Protein AF-0000000067833051 (afdb_homodimer)

Organism: Methylorubrum extorquens (strain ATCC 14718 / DSM 1338 / JCM 2805 / NCIMB 9133 / AM1) (NCBI:txid272630)

Nearest PDB structures (foldseek):
  8szi-assembly1_A  TM=3.216E-01  e=4.696E+00  Homo sapiens
  2lm4-assembly1_A  TM=1.842E-01  e=6.221E+00  Saccharomyces cerevisiae S288C
  3t9o-assembly1_A  TM=3.606E-01  e=8.148E+00  Escherichia coli K-12

Structure (mmCIF, N/CA/C/O backbone):
data_AF-0000000067833051-model_v1
#
loop_
_entity.id
_entity.type
_entity.pdbx_description
1 polymer 'Exported protein'
#
loop_
_atom_site.group_PDB
_atom_site.id
_atom_site.type_symbol
_atom_site.label_atom_id
_atom_site.label_alt_id
_atom_site.label_comp_id
_atom_site.label_asym_id
_atom_site.label_entity_id
_atom_site.label_seq_id
_atom_site.pdbx_PDB_ins_code
_atom_site.Cartn_x
_atom_site.Cartn_y
_atom_site.Cartn_z
_atom_site.occupancy
_atom_site.B_iso_or_equiv
_atom_site.auth_seq_id
_atom_site.auth_comp_id
_atom_site.auth_asym_id
_atom_site.auth_atom_id
_atom_site.pdbx_PDB_model_num
ATOM 1 N N . MET A 1 1 ? 24.297 20.297 51.844 1 31.39 1 MET A N 1
ATOM 2 C CA . MET A 1 1 ? 24.234 21.078 50.625 1 31.39 1 MET A CA 1
ATOM 3 C C . MET A 1 1 ? 24.578 20.219 49.406 1 31.39 1 MET A C 1
ATOM 5 O O . MET A 1 1 ? 25.672 19.641 49.344 1 31.39 1 MET A O 1
ATOM 9 N N . THR A 1 2 ? 23.406 19.516 48.906 1 41 2 THR A N 1
ATOM 10 C CA . THR A 1 2 ? 22.969 18.547 47.906 1 41 2 THR A CA 1
ATOM 11 C C . THR A 1 2 ? 23.578 18.875 46.562 1 41 2 THR A C 1
ATOM 13 O O . THR A 1 2 ? 23.359 19.969 46.031 1 41 2 THR A O 1
ATOM 16 N N . ARG A 1 3 ? 24.703 18.312 46.375 1 34.78 3 ARG A N 1
ATOM 17 C CA . ARG A 1 3 ? 25.516 18.422 45.156 1 34.78 3 ARG A CA 1
ATOM 18 C C . ARG A 1 3 ? 24.656 18.203 43.906 1 34.78 3 ARG A C 1
ATOM 20 O O . ARG A 1 3 ? 23.828 17.297 43.875 1 34.78 3 ARG A O 1
ATOM 27 N N . ARG A 1 4 ? 24.656 19.078 42.875 1 37.44 4 ARG A N 1
ATOM 28 C CA . ARG A 1 4 ? 24.203 19.484 41.562 1 37.44 4 ARG A CA 1
ATOM 29 C C . ARG A 1 4 ? 24.469 18.391 40.531 1 37.44 4 ARG A C 1
ATOM 31 O O . ARG A 1 4 ? 25.578 18.281 40 1 37.44 4 ARG A O 1
ATOM 38 N N . ILE A 1 5 ? 24.328 17.047 40.844 1 41.31 5 ILE A N 1
ATOM 3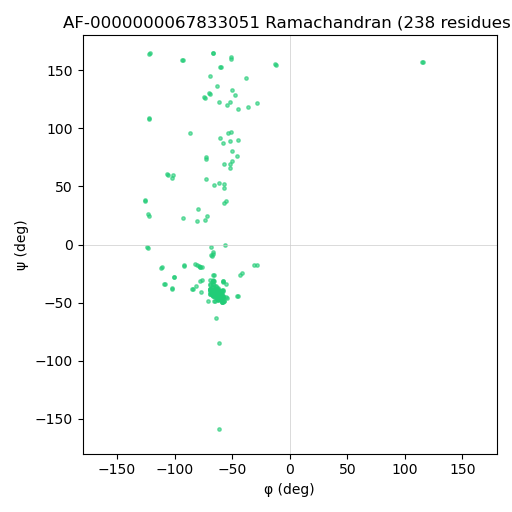9 C CA . ILE A 1 5 ? 24.781 16.25 39.719 1 41.31 5 ILE A CA 1
ATOM 40 C C . ILE A 1 5 ? 24.094 16.719 38.438 1 41.31 5 ILE A C 1
ATOM 42 O O . ILE A 1 5 ? 22.859 16.812 38.406 1 41.31 5 ILE A O 1
ATOM 46 N N . PRO A 1 6 ? 24.875 17.125 37.406 1 37.16 6 PRO A N 1
ATOM 47 C CA . PRO A 1 6 ? 24.5 17.875 36.219 1 37.16 6 PRO A CA 1
ATOM 48 C C . PRO A 1 6 ? 23.516 17.125 35.312 1 37.16 6 PRO A C 1
ATOM 50 O O . PRO A 1 6 ? 22.562 17.719 34.812 1 37.16 6 PRO A O 1
ATOM 53 N N . GLU A 1 7 ? 23.828 15.93 34.688 1 39.5 7 GLU A N 1
ATOM 54 C CA . GLU A 1 7 ? 23.953 15.711 33.25 1 39.5 7 GLU A CA 1
ATOM 55 C C . GLU A 1 7 ? 22.594 15.391 32.625 1 39.5 7 GLU A C 1
ATOM 57 O O . GLU A 1 7 ? 21.969 14.391 32.969 1 39.5 7 GLU A O 1
ATOM 62 N N . ALA A 1 8 ? 21.797 16.328 32.031 1 37.72 8 ALA A N 1
ATOM 63 C CA . ALA A 1 8 ? 20.609 16.422 31.188 1 37.72 8 ALA A CA 1
ATOM 64 C C . ALA A 1 8 ? 20.812 15.641 29.891 1 37.72 8 ALA A C 1
ATOM 66 O O . ALA A 1 8 ? 21.359 16.156 28.922 1 37.72 8 ALA A O 1
ATOM 67 N N . LEU A 1 9 ? 21.281 14.383 29.938 1 36.34 9 LEU A N 1
ATOM 68 C CA . LEU A 1 9 ? 21.438 13.75 28.625 1 36.34 9 LEU A CA 1
ATOM 69 C C . LEU A 1 9 ? 20.094 13.648 27.906 1 36.34 9 LEU A C 1
ATOM 71 O O . LEU A 1 9 ? 19.312 12.727 28.172 1 36.34 9 LEU A O 1
ATOM 75 N N . ALA A 1 10 ? 19.266 14.688 27.703 1 34.78 10 ALA A N 1
ATOM 76 C CA . ALA A 1 10 ? 18.031 14.602 26.906 1 34.78 10 ALA A CA 1
ATOM 77 C C . ALA A 1 10 ? 18.328 14.125 25.484 1 34.78 10 ALA A C 1
ATOM 79 O O . ALA A 1 10 ? 18.938 14.844 24.688 1 34.78 10 ALA A O 1
ATOM 80 N N . ALA A 1 11 ? 18.719 12.891 25.281 1 32.81 11 ALA A N 1
ATOM 81 C CA . ALA A 1 11 ? 18.984 12.359 23.953 1 32.81 11 ALA A CA 1
ATOM 82 C C . ALA A 1 11 ? 17.797 12.578 23.031 1 32.81 11 ALA A C 1
ATOM 84 O O . ALA A 1 11 ? 16.656 12.227 23.375 1 32.81 11 ALA A O 1
ATOM 85 N N . THR A 1 12 ? 17.812 13.664 22.219 1 35.78 12 THR A N 1
ATOM 86 C CA . THR A 1 12 ? 17.031 14.062 21.047 1 35.78 12 THR A CA 1
ATOM 87 C C . THR A 1 12 ? 16.984 12.938 20.016 1 35.78 12 THR A C 1
ATOM 89 O O . THR A 1 12 ? 18.016 12.539 19.469 1 35.78 12 THR A O 1
ATOM 92 N N . LEU A 1 13 ? 16.25 11.883 20.281 1 34.41 13 LEU A N 1
ATOM 93 C CA . LEU A 1 13 ? 16 10.93 19.203 1 34.41 13 LEU A CA 1
ATOM 94 C C . LEU A 1 13 ? 15.469 11.641 17.953 1 34.41 13 LEU A C 1
ATOM 96 O O . LEU A 1 13 ? 14.336 12.125 17.953 1 34.41 13 LEU A O 1
ATOM 100 N N . LEU A 1 14 ? 16.266 12.508 17.297 1 32.25 14 LEU A N 1
ATOM 101 C CA . LEU A 1 14 ? 15.93 13.078 15.992 1 32.25 14 LEU A CA 1
ATOM 102 C C . LEU A 1 14 ? 15.547 11.984 15 1 32.25 14 LEU A C 1
ATOM 104 O O . LEU A 1 14 ? 16.328 11.078 14.734 1 32.25 14 LEU A O 1
ATOM 108 N N . ALA A 1 15 ? 14.242 11.758 14.852 1 31.5 15 ALA A N 1
ATOM 109 C CA . ALA A 1 15 ? 13.547 11.008 13.812 1 31.5 15 ALA A CA 1
ATOM 110 C C . ALA A 1 15 ? 13.992 11.453 12.422 1 31.5 15 ALA A C 1
ATOM 112 O O . ALA A 1 15 ? 13.727 12.578 12.008 1 31.5 15 ALA A O 1
ATOM 113 N N . ALA A 1 16 ? 15.109 11.008 11.906 1 31.12 16 ALA A N 1
ATOM 114 C CA . ALA A 1 16 ? 15.547 11.156 10.523 1 31.12 16 ALA A CA 1
ATOM 115 C C . ALA A 1 16 ? 14.477 10.688 9.547 1 31.12 16 ALA A C 1
ATOM 117 O O . ALA A 1 16 ? 14.219 9.484 9.43 1 31.12 16 ALA A O 1
ATOM 118 N N . ALA A 1 17 ? 13.398 11.289 9.359 1 31.31 17 ALA A N 1
ATOM 119 C CA . ALA A 1 17 ? 12.477 11.031 8.25 1 31.31 17 ALA A CA 1
ATOM 120 C C . ALA A 1 17 ? 13.18 11.195 6.906 1 31.31 17 ALA A C 1
ATOM 122 O O . ALA A 1 17 ? 13.367 12.32 6.434 1 31.31 17 ALA A O 1
ATOM 123 N N . MET A 1 18 ? 14.266 10.602 6.633 1 30.72 18 MET A N 1
ATOM 124 C CA . MET A 1 18 ? 14.898 10.812 5.328 1 30.72 18 MET A CA 1
ATOM 125 C C . MET A 1 18 ? 13.922 10.5 4.199 1 30.72 18 MET A C 1
ATOM 127 O O . MET A 1 18 ? 13.141 9.555 4.289 1 30.72 18 MET A O 1
ATOM 131 N N . LEU A 1 19 ? 13.578 11.461 3.301 1 31.25 19 LEU A N 1
ATOM 132 C CA . LEU A 1 19 ? 12.812 11.75 2.092 1 31.25 19 LEU A CA 1
ATOM 133 C C . LEU A 1 19 ? 13.242 10.836 0.948 1 31.25 19 LEU A C 1
ATOM 135 O O . LEU A 1 19 ? 14.203 11.141 0.236 1 31.25 19 LEU A O 1
ATOM 139 N N . ALA A 1 20 ? 13.578 9.656 1.089 1 31.52 20 ALA A N 1
ATOM 140 C CA . ALA A 1 20 ? 14.031 9.078 -0.169 1 31.52 20 ALA A CA 1
ATOM 141 C C . ALA A 1 20 ? 12.922 9.094 -1.219 1 31.52 20 ALA A C 1
ATOM 143 O O . ALA A 1 20 ? 11.781 8.75 -0.926 1 31.52 20 ALA A O 1
ATOM 144 N N . ALA A 1 21 ? 13.156 9.75 -2.439 1 32.94 21 ALA A N 1
ATOM 145 C CA . ALA A 1 21 ? 12.469 10.18 -3.656 1 32.94 21 ALA A CA 1
ATOM 146 C C . ALA A 1 21 ? 11.992 8.977 -4.473 1 32.94 21 ALA A C 1
ATOM 148 O O . ALA A 1 21 ? 12.797 8.305 -5.117 1 32.94 21 ALA A O 1
ATOM 149 N N . PRO A 1 22 ? 11.352 7.961 -4.277 1 33.09 22 PRO A N 1
ATOM 150 C CA . PRO A 1 22 ? 11.141 7.137 -5.469 1 33.09 22 PRO A CA 1
ATOM 151 C C . PRO A 1 22 ? 10.32 7.852 -6.539 1 33.09 22 PRO A C 1
ATOM 153 O O . PRO A 1 22 ? 9.5 8.719 -6.215 1 33.09 22 PRO A O 1
ATOM 156 N N . ALA A 1 23 ? 10.609 7.867 -8.109 1 31.17 23 ALA A N 1
ATOM 157 C CA . ALA A 1 23 ? 10.18 8.516 -9.344 1 31.17 23 ALA A CA 1
ATOM 158 C C . ALA A 1 23 ? 8.703 8.242 -9.625 1 31.17 23 ALA A C 1
ATOM 160 O O . ALA A 1 23 ? 7.934 9.164 -9.891 1 31.17 23 ALA A O 1
ATOM 161 N N . ARG A 1 24 ? 8.227 7.012 -10.328 1 39.12 24 ARG A N 1
ATOM 162 C CA . ARG A 1 24 ? 7.379 7.152 -11.508 1 39.12 24 ARG A CA 1
ATOM 163 C C . ARG A 1 24 ? 6.031 7.77 -11.148 1 39.12 24 ARG A C 1
ATOM 165 O O . ARG A 1 24 ? 5.086 7.711 -11.93 1 39.12 24 ARG A O 1
ATOM 172 N N . ALA A 1 25 ? 5.379 7.621 -9.984 1 44.53 25 ALA A N 1
ATOM 173 C CA . ALA A 1 25 ? 4.016 8.109 -9.781 1 44.53 25 ALA A CA 1
ATOM 174 C C . ALA A 1 25 ? 3.889 9.57 -10.211 1 44.53 25 ALA A C 1
ATOM 176 O O . ALA A 1 25 ? 4.871 10.32 -10.195 1 44.53 25 ALA A O 1
ATOM 177 N N . ASP A 1 26 ? 2.895 9.883 -10.938 1 52.72 26 ASP A N 1
ATOM 178 C CA . ASP A 1 26 ? 2.686 11.32 -11.078 1 52.72 26 ASP A CA 1
ATOM 179 C C . ASP A 1 26 ? 3.191 12.07 -9.844 1 52.72 26 ASP A C 1
ATOM 181 O O . ASP A 1 26 ? 3.174 11.539 -8.734 1 52.72 26 ASP A O 1
ATOM 185 N N . ASP A 1 27 ? 4.098 12.969 -10.031 1 56.62 27 ASP A N 1
ATOM 186 C CA . ASP A 1 27 ? 4.883 13.734 -9.078 1 56.62 27 ASP A CA 1
ATOM 187 C C . ASP A 1 27 ? 4.094 13.984 -7.793 1 56.62 27 ASP A C 1
ATOM 189 O O . ASP A 1 27 ? 4.672 14.078 -6.707 1 56.62 27 ASP A O 1
ATOM 193 N N . ASN A 1 28 ? 2.723 13.805 -7.906 1 72.62 28 ASN A N 1
ATOM 194 C CA . ASN A 1 28 ? 1.972 14.164 -6.707 1 72.62 28 ASN A CA 1
ATOM 195 C C . ASN A 1 28 ? 1.146 12.984 -6.191 1 72.62 28 ASN A C 1
ATOM 197 O O . ASN A 1 28 ? 0.134 13.18 -5.516 1 72.62 28 ASN A O 1
ATOM 201 N N . ASP A 1 29 ? 1.675 11.82 -6.586 1 89.75 29 ASP A N 1
ATOM 202 C CA . ASP A 1 29 ? 0.985 10.633 -6.082 1 89.75 29 ASP A CA 1
ATOM 203 C C . ASP A 1 29 ? 1.614 10.141 -4.781 1 89.75 29 ASP A C 1
ATOM 205 O O . ASP A 1 29 ? 2.746 10.508 -4.457 1 89.75 29 ASP A O 1
ATOM 209 N N . TYR A 1 30 ? 0.786 9.367 -4.035 1 97.12 30 TYR A N 1
ATOM 210 C CA . TYR A 1 30 ? 1.245 8.789 -2.773 1 97.12 30 TYR A CA 1
ATOM 211 C C . TYR A 1 30 ? 2.203 7.633 -3.016 1 97.12 30 TYR A C 1
ATOM 213 O O . TYR A 1 30 ? 1.877 6.695 -3.748 1 97.12 30 TYR A O 1
ATOM 221 N N . PRO A 1 31 ? 3.395 7.68 -2.408 1 97.19 31 PRO A N 1
ATOM 222 C CA . PRO A 1 31 ? 4.32 6.555 -2.545 1 97.19 31 PRO A CA 1
ATOM 223 C C . PRO A 1 31 ? 3.807 5.281 -1.871 1 97.19 31 PRO A C 1
ATOM 225 O O . PRO A 1 31 ? 2.961 5.352 -0.977 1 97.19 31 PRO A O 1
ATOM 228 N N . THR A 1 32 ? 4.406 4.203 -2.209 1 97.88 32 THR A N 1
ATOM 229 C CA . THR A 1 32 ? 3.947 2.889 -1.776 1 97.88 32 THR A CA 1
ATOM 230 C C . THR A 1 32 ? 4.035 2.756 -0.259 1 97.88 32 THR A C 1
ATOM 232 O O . THR A 1 32 ? 3.135 2.207 0.376 1 97.88 32 THR A O 1
ATOM 235 N N . ASP A 1 33 ? 5.117 3.264 0.287 1 97.94 33 ASP A N 1
ATOM 236 C CA . ASP A 1 33 ? 5.281 3.117 1.729 1 97.94 33 ASP A CA 1
ATOM 237 C C . ASP A 1 33 ? 4.238 3.93 2.488 1 97.94 33 ASP A C 1
ATOM 239 O O . ASP A 1 33 ? 3.723 3.484 3.516 1 97.94 33 ASP A O 1
ATOM 243 N N . VAL A 1 34 ? 3.906 5.082 1.973 1 97.88 34 VAL A N 1
ATOM 244 C CA . VAL A 1 34 ? 2.893 5.922 2.6 1 97.88 34 VAL A CA 1
ATOM 245 C C . VAL A 1 34 ? 1.519 5.27 2.451 1 97.88 34 VAL A C 1
ATOM 247 O O . VAL A 1 34 ? 0.734 5.238 3.402 1 97.88 34 VAL A O 1
ATOM 250 N N . ARG A 1 35 ? 1.262 4.754 1.276 1 98.44 35 ARG A N 1
ATOM 251 C CA . ARG A 1 35 ? -0.004 4.066 1.043 1 98.44 35 ARG A CA 1
ATOM 252 C C . ARG A 1 35 ? -0.163 2.879 1.987 1 98.44 35 ARG A C 1
ATOM 254 O O . ARG A 1 35 ? -1.209 2.719 2.621 1 98.44 35 ARG A O 1
ATOM 261 N N . ALA A 1 36 ? 0.89 2.111 2.064 1 98.62 36 ALA A N 1
ATOM 262 C CA . ALA A 1 36 ? 0.837 0.927 2.918 1 98.62 36 ALA A CA 1
ATOM 263 C C . ALA A 1 36 ? 0.669 1.315 4.383 1 98.62 36 ALA A C 1
ATOM 265 O O . ALA A 1 36 ? -0.128 0.711 5.105 1 98.62 36 ALA A O 1
ATOM 266 N N . ASP A 1 37 ? 1.367 2.303 4.781 1 97.88 37 ASP A N 1
ATOM 267 C CA . ASP A 1 37 ? 1.288 2.762 6.168 1 97.88 37 ASP A CA 1
ATOM 268 C C . ASP A 1 37 ? -0.121 3.242 6.508 1 97.88 37 ASP A C 1
ATOM 270 O O . ASP A 1 37 ? -0.649 2.928 7.574 1 97.88 37 ASP A O 1
ATOM 274 N N . TYR A 1 38 ? -0.637 4.051 5.625 1 98.06 38 TYR A N 1
ATOM 275 C CA . TYR A 1 38 ? -1.991 4.547 5.848 1 98.06 38 TYR A CA 1
ATOM 276 C C . TYR A 1 38 ? -2.982 3.393 5.957 1 98.06 38 TYR A C 1
ATOM 278 O O . TYR A 1 38 ? -3.826 3.375 6.855 1 98.06 38 TYR A O 1
ATOM 286 N N . VAL A 1 39 ? -2.896 2.4 5.078 1 98.69 39 VAL A N 1
ATOM 287 C CA . VAL A 1 39 ? -3.816 1.268 5.059 1 98.69 39 VAL A CA 1
ATOM 288 C C . VAL A 1 39 ? -3.66 0.457 6.344 1 98.69 39 VAL A C 1
ATOM 290 O O . VAL A 1 39 ? -4.652 0.043 6.949 1 98.69 39 VAL A O 1
ATOM 293 N N . PHE A 1 40 ? -2.449 0.32 6.766 1 97.88 40 PHE A N 1
ATOM 294 C CA . PHE A 1 40 ? -2.186 -0.417 7.996 1 97.88 40 PHE A CA 1
ATOM 295 C C . PHE A 1 40 ? -2.82 0.283 9.195 1 97.88 40 PHE A C 1
ATOM 297 O O . PHE A 1 40 ? -3.43 -0.365 10.047 1 97.88 40 PHE A O 1
ATOM 304 N N . GLY A 1 41 ? -2.662 1.596 9.227 1 96.94 41 GLY A N 1
ATOM 305 C CA . GLY A 1 41 ? -3.291 2.354 10.297 1 96.94 41 GLY A CA 1
ATOM 306 C C . GLY A 1 41 ? -4.805 2.27 10.273 1 96.94 41 GLY A C 1
ATOM 307 O O . GLY A 1 41 ? -5.438 2.115 11.328 1 96.94 41 GLY A O 1
ATOM 308 N N . CYS A 1 42 ? -5.324 2.365 9.18 1 98.06 42 CYS A N 1
ATOM 309 C CA . CYS A 1 42 ? -6.766 2.254 9 1 98.06 42 CYS A CA 1
ATOM 310 C C . CYS A 1 42 ? -7.273 0.897 9.477 1 98.06 42 CYS A C 1
ATOM 312 O O . CYS A 1 42 ? -8.289 0.819 10.172 1 98.06 42 CYS A O 1
ATOM 314 N N . MET A 1 43 ? -6.582 -0.176 9.094 1 97.75 43 MET A N 1
ATOM 315 C CA . MET A 1 43 ? -7.004 -1.52 9.477 1 97.75 43 MET A CA 1
ATOM 316 C C . MET A 1 43 ? -6.875 -1.719 10.984 1 97.75 43 MET A C 1
ATOM 318 O O . MET A 1 43 ? -7.672 -2.441 11.594 1 97.75 43 MET A O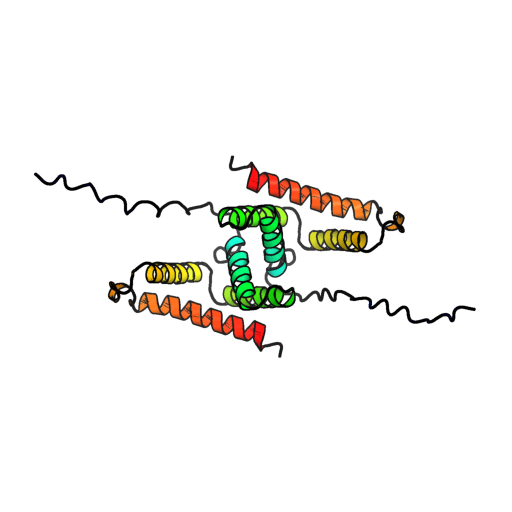 1
ATOM 322 N N . ALA A 1 44 ? -5.859 -1.087 11.531 1 97 44 ALA A N 1
ATOM 323 C CA . ALA A 1 44 ? -5.715 -1.171 12.984 1 97 44 ALA A CA 1
ATOM 324 C C . ALA A 1 44 ? -6.957 -0.642 13.688 1 97 44 ALA A C 1
ATOM 326 O O . ALA A 1 44 ? -7.332 -1.137 14.758 1 97 44 ALA A O 1
ATOM 327 N N . ALA A 1 45 ? -7.59 0.288 13.086 1 96.25 45 ALA A N 1
ATOM 328 C CA . ALA A 1 45 ? -8.766 0.917 13.688 1 96.25 45 ALA A CA 1
ATOM 329 C C . ALA A 1 45 ? -10.047 0.205 13.266 1 96.25 45 ALA A C 1
ATOM 331 O O . ALA A 1 45 ? -11.078 0.342 13.922 1 96.25 45 ALA A O 1
ATOM 332 N N . ASN A 1 46 ? -9.984 -0.562 12.219 1 96.69 46 ASN A N 1
ATOM 333 C CA . ASN A 1 46 ? -11.227 -1.058 11.641 1 96.69 46 ASN A CA 1
ATOM 334 C C . ASN A 1 46 ? -11.234 -2.582 11.555 1 96.69 46 ASN A C 1
ATOM 336 O O . ASN A 1 46 ? -12.227 -3.178 11.133 1 96.69 46 ASN A O 1
ATOM 340 N N . GLY A 1 47 ? -10.133 -3.232 11.953 1 96.31 47 GLY A N 1
ATOM 341 C CA . GLY A 1 47 ? -10.047 -4.684 11.922 1 96.31 47 GLY A CA 1
ATOM 342 C C . GLY A 1 47 ? -9 -5.203 10.953 1 96.31 47 GLY A C 1
ATOM 343 O O . GLY A 1 47 ? -8.633 -4.512 10 1 96.31 47 GLY A O 1
ATOM 344 N N . GLN A 1 48 ? -8.531 -6.406 11.18 1 96.38 48 GLN A N 1
ATOM 345 C CA . GLN A 1 48 ? -7.508 -7.047 10.359 1 96.38 48 GLN A CA 1
ATOM 346 C C . GLN A 1 48 ? -8.117 -8.141 9.484 1 96.38 48 GLN A C 1
ATOM 348 O O . GLN A 1 48 ? -7.727 -9.312 9.586 1 96.38 48 GLN A O 1
ATOM 353 N N . THR A 1 49 ? -9.031 -7.762 8.625 1 97.69 49 THR A N 1
ATOM 354 C CA . THR A 1 49 ? -9.727 -8.688 7.738 1 97.69 49 THR A CA 1
ATOM 355 C C . THR A 1 49 ? -9.539 -8.289 6.277 1 97.69 49 THR A C 1
ATOM 357 O O . THR A 1 49 ? -9.102 -7.168 5.988 1 97.69 49 THR A O 1
ATOM 360 N N . ARG A 1 50 ? -9.82 -9.164 5.363 1 97.56 50 ARG A N 1
ATOM 361 C CA . ARG A 1 50 ? -9.781 -8.852 3.936 1 97.56 50 ARG A CA 1
ATOM 362 C C . ARG A 1 50 ? -10.742 -7.719 3.594 1 97.56 50 ARG A C 1
ATOM 364 O O . ARG A 1 50 ? -10.43 -6.863 2.764 1 97.56 50 ARG A O 1
ATOM 371 N N . GLU A 1 51 ? -11.922 -7.742 4.246 1 97.06 51 GLU A N 1
ATOM 372 C CA . GLU A 1 51 ? -12.891 -6.676 4.023 1 97.06 51 GLU A CA 1
ATOM 373 C C . GLU A 1 51 ? -12.336 -5.324 4.465 1 97.06 51 GLU A C 1
ATOM 375 O O . GLU A 1 51 ? -12.477 -4.328 3.754 1 97.06 51 GLU A O 1
ATOM 380 N N . ALA A 1 52 ? -11.719 -5.316 5.637 1 98.12 52 ALA A N 1
ATOM 381 C CA . ALA A 1 52 ? -11.117 -4.082 6.117 1 98.12 52 ALA A CA 1
ATOM 382 C C . ALA A 1 52 ? -10.016 -3.605 5.176 1 98.12 52 ALA A C 1
ATOM 384 O O . ALA A 1 52 ? -9.883 -2.406 4.918 1 98.12 52 ALA A O 1
ATOM 385 N N . LEU A 1 53 ? -9.188 -4.531 4.691 1 98.44 53 LEU A N 1
ATOM 386 C CA . LEU A 1 53 ? -8.141 -4.195 3.732 1 98.44 53 LEU A CA 1
ATOM 387 C C . LEU A 1 53 ? -8.727 -3.494 2.512 1 98.44 53 LEU A C 1
ATOM 389 O O . LEU A 1 53 ? -8.195 -2.473 2.064 1 98.44 53 LEU A 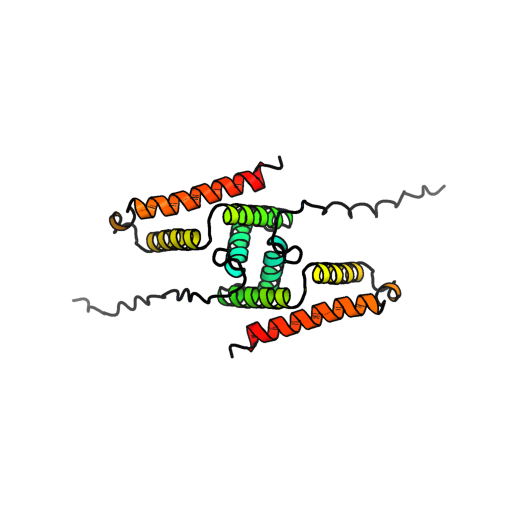O 1
ATOM 393 N N . GLU A 1 54 ? -9.789 -3.984 1.979 1 98 54 GLU A N 1
ATOM 394 C CA . GLU A 1 54 ? -10.438 -3.426 0.795 1 98 54 GLU A CA 1
ATOM 395 C C . GLU A 1 54 ? -11.023 -2.049 1.088 1 98 54 GLU A C 1
ATOM 397 O O . GLU A 1 54 ? -10.867 -1.118 0.295 1 98 54 GLU A O 1
ATOM 402 N N . LYS A 1 55 ? -11.688 -1.939 2.232 1 98.38 55 LYS A N 1
ATOM 403 C CA . LYS A 1 55 ? -12.305 -0.665 2.59 1 98.38 55 LYS A CA 1
ATOM 404 C C . LYS A 1 55 ? -11.242 0.391 2.898 1 98.38 55 LYS A C 1
ATOM 406 O O . LYS A 1 55 ? -11.398 1.555 2.521 1 98.38 55 LYS A O 1
ATOM 411 N N . CYS A 1 56 ? -10.227 -0.08 3.59 1 98.69 56 CYS A N 1
ATOM 412 C CA . CYS A 1 56 ? -9.141 0.844 3.902 1 98.69 56 CYS A CA 1
ATOM 413 C C . CYS A 1 56 ? -8.406 1.269 2.637 1 98.69 56 CYS A C 1
ATOM 415 O O . CYS A 1 56 ? -7.969 2.416 2.521 1 98.69 56 CYS A O 1
ATOM 417 N N . SER A 1 57 ? -8.156 0.409 1.681 1 98.5 57 SER A N 1
ATOM 418 C CA . SER A 1 57 ? -7.543 0.745 0.4 1 98.5 57 SER A CA 1
ATOM 419 C C . SER A 1 57 ? -8.422 1.708 -0.396 1 98.5 57 SER A C 1
ATOM 421 O O . SER A 1 57 ? -7.914 2.664 -0.99 1 98.5 57 SER A O 1
ATOM 423 N N . CYS A 1 58 ? -9.688 1.456 -0.386 1 98.19 58 CYS A N 1
ATOM 424 C CA . CYS A 1 58 ? -10.648 2.371 -0.999 1 98.19 58 CYS A CA 1
ATOM 425 C C . CYS A 1 58 ? -10.531 3.766 -0.393 1 98.19 58 CYS A C 1
ATOM 427 O O . CYS A 1 58 ? -10.531 4.762 -1.117 1 98.19 58 CYS A O 1
ATOM 429 N N . SER A 1 59 ? -10.516 3.836 0.931 1 98.31 59 SER A N 1
ATOM 430 C CA . SER A 1 59 ? -10.43 5.113 1.629 1 98.31 59 SER A CA 1
ATOM 431 C C . SER A 1 59 ? -9.156 5.867 1.244 1 98.31 59 SER A C 1
ATOM 433 O O . SER A 1 59 ? -9.188 7.078 1.027 1 98.31 59 SER A O 1
ATOM 435 N N . LEU A 1 60 ? -8.039 5.168 1.142 1 98.25 60 LEU A N 1
ATOM 436 C CA . LEU A 1 60 ? -6.781 5.812 0.775 1 98.25 60 LEU A CA 1
ATOM 437 C C . LEU A 1 60 ? -6.836 6.324 -0.66 1 98.25 60 LEU A C 1
ATOM 439 O O . LEU A 1 60 ? -6.348 7.418 -0.951 1 98.25 60 LEU A O 1
ATOM 443 N N . ASP A 1 61 ? -7.363 5.531 -1.54 1 97.31 61 ASP A N 1
ATOM 444 C CA . ASP A 1 61 ? -7.473 5.957 -2.932 1 97.31 61 ASP A CA 1
ATOM 445 C C . ASP A 1 61 ? -8.359 7.191 -3.059 1 97.31 61 ASP A C 1
ATOM 447 O O . ASP A 1 61 ? -8.055 8.109 -3.828 1 97.31 61 ASP A O 1
ATOM 451 N N . ALA A 1 62 ? -9.461 7.215 -2.322 1 97.81 62 ALA A N 1
ATOM 452 C CA . ALA A 1 62 ? -10.328 8.391 -2.307 1 97.81 62 ALA A CA 1
ATOM 453 C C . ALA A 1 62 ? -9.594 9.602 -1.746 1 97.81 62 ALA A C 1
ATOM 455 O O . ALA A 1 62 ? -9.672 10.703 -2.309 1 97.81 62 ALA A O 1
ATOM 456 N N . LEU A 1 63 ? -8.883 9.391 -0.676 1 98.12 63 LEU A N 1
ATOM 457 C CA . LEU A 1 63 ? -8.102 10.477 -0.09 1 98.12 63 LEU A CA 1
ATOM 458 C C . LEU A 1 63 ? -7.117 11.047 -1.102 1 98.12 63 LEU A C 1
ATOM 460 O O . LEU A 1 63 ? -7.012 12.266 -1.256 1 98.12 63 LEU A O 1
ATOM 464 N N . ALA A 1 64 ? -6.434 10.133 -1.792 1 97.5 64 ALA A N 1
ATOM 465 C CA . ALA A 1 64 ? -5.398 10.516 -2.746 1 97.5 64 ALA A CA 1
ATOM 466 C C . ALA A 1 64 ? -6 11.258 -3.936 1 97.5 64 ALA A C 1
ATOM 468 O O . ALA A 1 64 ? -5.32 12.062 -4.582 1 97.5 64 ALA A O 1
ATOM 469 N N . SER A 1 65 ? -7.191 10.984 -4.172 1 96.44 65 SER A N 1
ATOM 470 C CA . SER A 1 65 ? -7.844 11.656 -5.289 1 96.44 65 SER A CA 1
ATOM 471 C C . SER A 1 65 ? -8.258 13.07 -4.91 1 96.44 65 SER A C 1
ATOM 473 O O . SER A 1 65 ? -8.516 13.906 -5.785 1 96.44 65 SER A O 1
ATOM 475 N N . ILE A 1 66 ? -8.344 13.367 -3.645 1 96.69 66 ILE A N 1
ATOM 476 C CA . ILE A 1 66 ? -8.828 14.648 -3.148 1 96.69 66 ILE A CA 1
ATOM 477 C C . ILE A 1 66 ? -7.645 15.508 -2.713 1 96.69 66 ILE A C 1
ATOM 479 O O . ILE A 1 66 ? -7.652 16.734 -2.91 1 96.69 66 ILE A O 1
ATOM 483 N N . LEU A 1 67 ? -6.688 14.875 -2.137 1 98 67 LEU A N 1
ATOM 484 C CA . LEU A 1 67 ? -5.566 15.562 -1.514 1 98 67 LEU A CA 1
ATOM 485 C C . LEU A 1 67 ? -4.242 15.109 -2.119 1 98 67 LEU A C 1
ATOM 487 O O . LEU A 1 67 ? -3.773 14 -1.835 1 98 67 LEU A O 1
ATOM 491 N N . PRO A 1 68 ? -3.625 16.062 -2.934 1 97.19 68 PRO A N 1
ATOM 492 C CA . PRO A 1 68 ? -2.324 15.672 -3.48 1 97.19 68 PRO A CA 1
ATOM 493 C C . PRO A 1 68 ? -1.29 15.375 -2.396 1 97.19 68 PRO A C 1
ATOM 495 O O . PRO A 1 68 ? -1.362 15.938 -1.301 1 97.19 68 PRO A O 1
ATOM 498 N N . TYR A 1 69 ? -0.339 14.562 -2.656 1 97 69 TYR A N 1
ATOM 499 C CA . TYR A 1 69 ? 0.627 14.047 -1.692 1 97 69 TYR A CA 1
ATOM 500 C C . TYR A 1 69 ? 1.384 15.18 -1.018 1 97 69 TYR A C 1
ATOM 502 O O . TYR A 1 69 ? 1.664 15.125 0.182 1 97 69 TYR A O 1
ATOM 510 N N . ASP A 1 70 ? 1.754 16.266 -1.82 1 96.81 70 ASP A N 1
ATOM 511 C CA . ASP A 1 70 ? 2.498 17.375 -1.239 1 96.81 70 ASP A CA 1
ATOM 512 C C . ASP A 1 70 ? 1.709 18.047 -0.111 1 96.81 70 ASP A C 1
ATOM 514 O O . ASP A 1 70 ? 2.275 18.406 0.923 1 96.81 70 ASP A O 1
ATOM 518 N N . ARG A 1 71 ? 0.45 18.219 -0.33 1 96.62 71 ARG A N 1
ATOM 519 C CA . ARG A 1 71 ? -0.4 18.812 0.694 1 96.62 71 ARG A CA 1
ATOM 520 C C . ARG A 1 71 ? -0.581 17.875 1.877 1 96.62 71 ARG A C 1
ATOM 522 O O . ARG A 1 71 ? -0.671 18.312 3.023 1 96.62 71 ARG A O 1
ATOM 529 N N . TYR A 1 72 ? -0.627 16.609 1.654 1 97.75 72 TYR A N 1
ATOM 530 C CA . TYR A 1 72 ? -0.654 15.617 2.715 1 97.75 72 TYR A CA 1
ATOM 531 C C . TYR A 1 72 ? 0.577 15.727 3.605 1 97.75 72 TYR A C 1
ATOM 533 O O . TYR A 1 72 ? 0.466 15.711 4.836 1 97.75 72 TYR A O 1
ATOM 541 N N . VAL A 1 73 ? 1.698 15.773 2.932 1 97.44 73 VAL A N 1
ATOM 542 C CA . VAL A 1 73 ? 2.959 15.867 3.66 1 97.44 73 VAL A CA 1
ATOM 543 C C . VAL A 1 73 ? 2.98 17.156 4.492 1 97.44 73 VAL A C 1
ATOM 545 O O . VAL A 1 73 ? 3.395 17.141 5.656 1 97.44 73 VAL A O 1
ATOM 548 N N . GLN A 1 74 ? 2.551 18.281 3.936 1 96.12 74 GLN A N 1
ATOM 549 C CA . GLN A 1 74 ? 2.523 19.547 4.652 1 96.12 74 GLN A CA 1
ATOM 550 C C . GLN A 1 74 ? 1.646 19.453 5.898 1 96.12 74 GLN A C 1
ATOM 552 O O . GLN A 1 74 ? 2.07 19.844 6.992 1 96.12 74 GLN A O 1
ATOM 557 N N . ALA A 1 75 ? 0.452 18.938 5.719 1 96.56 75 ALA A N 1
ATOM 558 C CA . ALA A 1 75 ? -0.468 18.812 6.848 1 96.56 75 ALA A CA 1
ATOM 559 C C . ALA A 1 75 ? 0.087 17.859 7.902 1 96.56 75 ALA A C 1
ATOM 561 O O . ALA A 1 75 ? -0 18.141 9.102 1 96.56 75 ALA A O 1
ATOM 562 N N . SER A 1 76 ? 0.668 16.766 7.488 1 95.12 76 SER A N 1
ATOM 563 C CA . SER A 1 76 ? 1.237 15.781 8.406 1 95.12 76 SER A CA 1
ATOM 564 C C . SER A 1 76 ? 2.408 16.359 9.188 1 95.12 76 SER A C 1
ATOM 566 O O . SER A 1 76 ? 2.586 16.062 10.367 1 95.12 76 SER A O 1
ATOM 568 N N . THR A 1 77 ? 3.205 17.172 8.531 1 93.62 77 THR A N 1
ATOM 569 C CA . THR A 1 77 ? 4.324 17.844 9.195 1 93.62 77 THR A CA 1
ATOM 570 C C . THR A 1 77 ? 3.826 18.781 10.289 1 93.62 77 THR A C 1
ATOM 572 O O . THR A 1 77 ? 4.332 18.75 11.414 1 93.62 77 THR A O 1
ATOM 575 N N . ILE A 1 78 ? 2.822 19.562 9.992 1 92.56 78 ILE A N 1
ATOM 576 C CA . ILE A 1 78 ? 2.229 20.469 10.969 1 92.56 78 ILE A CA 1
ATOM 577 C C . ILE A 1 78 ? 1.702 19.672 12.164 1 92.56 78 ILE A C 1
ATOM 579 O O . ILE A 1 78 ? 1.939 20.047 13.312 1 92.56 78 ILE A O 1
ATOM 583 N N . LEU A 1 79 ? 1.037 18.562 11.93 1 92.38 79 LEU A N 1
ATOM 584 C CA . LEU A 1 79 ? 0.492 17.734 13 1 92.38 79 LEU A CA 1
ATOM 585 C C . LEU A 1 79 ? 1.609 17.156 13.867 1 92.38 79 LEU A C 1
ATOM 587 O O . LEU A 1 79 ? 1.482 17.078 15.086 1 92.38 79 LEU A O 1
ATOM 591 N N . SER A 1 80 ? 2.682 16.703 13.234 1 90.62 80 SER A N 1
ATOM 592 C CA . SER A 1 80 ? 3.818 16.156 13.969 1 90.62 80 SER A CA 1
ATOM 593 C C . SER A 1 80 ? 4.473 17.219 14.852 1 90.62 80 SER A C 1
ATOM 595 O O . SER A 1 80 ? 4.879 16.922 15.977 1 90.62 80 SER A O 1
ATOM 597 N N . MET A 1 81 ? 4.613 18.438 14.32 1 86.88 81 MET A N 1
ATOM 598 C CA . MET A 1 81 ? 5.176 19.547 15.086 1 86.88 81 MET A CA 1
ATOM 599 C C . MET A 1 81 ? 4.309 19.875 16.297 1 86.88 81 MET A C 1
ATOM 601 O O . MET A 1 81 ? 4.824 20.109 17.391 1 86.88 81 MET A O 1
ATOM 605 N N . ARG A 1 82 ? 3.059 19.766 16.062 1 85 82 ARG A N 1
ATOM 606 C CA . ARG A 1 82 ? 2.121 20.062 17.141 1 85 82 ARG A CA 1
ATOM 607 C C . ARG A 1 82 ? 2.186 19 18.234 1 85 82 ARG A C 1
ATOM 609 O O . ARG A 1 82 ? 1.991 19.312 19.422 1 85 82 ARG A O 1
ATOM 616 N N . GLN A 1 83 ? 2.346 17.797 17.891 1 83.81 83 GLN A N 1
ATOM 617 C CA . GLN A 1 83 ? 2.459 16.719 18.875 1 83.81 83 GLN A CA 1
ATOM 618 C C . GLN A 1 83 ? 3.744 16.844 19.688 1 83.81 83 GLN A C 1
ATOM 620 O O . GLN A 1 83 ? 3.801 16.422 20.844 1 83.81 83 GLN A O 1
ATOM 625 N N . GLY A 1 84 ? 4.754 17.391 19.078 1 77 84 GLY A N 1
ATOM 626 C CA . GLY A 1 84 ? 6.027 17.547 19.766 1 77 84 GLY A CA 1
ATOM 627 C C . GLY A 1 84 ? 6.094 18.812 20.609 1 77 84 GLY A C 1
ATOM 628 O O . GLY A 1 84 ? 6.863 18.875 21.562 1 77 84 GLY A O 1
ATOM 629 N N . ILE A 1 85 ? 5.477 19.906 20.031 1 71.69 85 ILE A N 1
ATOM 630 C CA . ILE A 1 85 ? 5.531 21.172 20.75 1 71.69 85 ILE A CA 1
ATOM 631 C C . ILE A 1 85 ? 4.605 21.125 21.969 1 71.69 85 ILE A C 1
ATOM 633 O O . ILE A 1 85 ? 3.443 20.734 21.844 1 71.69 85 ILE A O 1
ATOM 637 N N . GLY A 1 86 ? 4.98 20.375 23.062 1 58.88 86 GLY A N 1
ATOM 638 C CA . GLY A 1 86 ? 4.266 20.391 24.328 1 58.88 86 GLY A CA 1
ATOM 639 C C . GLY A 1 86 ? 3.244 21.516 24.422 1 58.88 86 GLY A C 1
ATOM 640 O O . GLY A 1 86 ? 3.154 22.344 23.531 1 58.88 86 GLY A O 1
ATOM 641 N N . GLN A 1 87 ? 2.176 21.375 25.25 1 57.41 87 GLN A N 1
ATOM 642 C CA . GLN A 1 87 ? 1.068 22.281 25.547 1 57.41 87 GLN A CA 1
ATOM 643 C C . GLN A 1 87 ? 1.556 23.719 25.688 1 57.41 87 GLN A C 1
ATOM 645 O O . GLN A 1 87 ? 0.789 24.672 25.484 1 57.41 87 GLN A O 1
ATOM 650 N N . ARG A 1 88 ? 2.764 23.969 26.016 1 56.34 88 ARG A N 1
ATOM 651 C CA . ARG A 1 88 ? 3.111 25.312 26.5 1 56.34 88 ARG A CA 1
ATOM 652 C C . ARG A 1 88 ? 3.232 26.297 25.344 1 56.34 88 ARG A C 1
ATOM 654 O O . ARG A 1 88 ? 3.203 27.516 25.547 1 56.34 88 ARG A O 1
ATOM 661 N N . THR A 1 89 ? 3.652 25.906 24.141 1 58.25 89 THR A N 1
ATOM 662 C CA . THR A 1 89 ? 3.896 26.938 23.125 1 58.25 89 THR A CA 1
ATOM 663 C C . THR A 1 89 ? 2.738 27 22.141 1 58.25 89 THR A C 1
ATOM 665 O O . THR A 1 89 ? 2.824 26.453 21.031 1 58.25 89 THR A O 1
ATOM 668 N N . ALA A 1 90 ? 1.62 27.266 22.609 1 55.78 90 ALA A N 1
ATOM 669 C CA . ALA A 1 90 ? 0.291 27.266 22 1 55.78 90 ALA A CA 1
ATOM 670 C C . ALA A 1 90 ? 0.245 28.203 20.797 1 55.78 90 ALA A C 1
ATOM 672 O O . ALA A 1 90 ? -0.503 27.953 19.844 1 55.78 90 ALA A O 1
ATOM 673 N N . ALA A 1 91 ? 1.02 29.25 20.906 1 55.09 91 ALA A N 1
ATOM 674 C CA . ALA A 1 91 ? 0.864 30.297 19.891 1 55.09 91 ALA A CA 1
ATOM 675 C C . ALA A 1 91 ? 1.275 29.797 18.516 1 55.09 91 ALA A C 1
ATOM 677 O O . ALA A 1 91 ? 0.653 30.156 17.5 1 55.09 91 ALA A O 1
ATOM 678 N N . PHE A 1 92 ? 2.443 29.156 18.406 1 55.41 92 PHE A N 1
ATOM 679 C CA . PHE A 1 92 ? 2.92 28.75 17.094 1 55.41 92 PHE A CA 1
ATOM 680 C C . PHE A 1 92 ? 2.027 27.656 16.516 1 55.41 92 PHE A C 1
ATOM 682 O O . PHE A 1 92 ? 2.033 27.422 15.297 1 55.41 92 PHE A O 1
ATOM 689 N N . LYS A 1 93 ? 1.146 27.125 17.281 1 57.66 93 LYS A N 1
ATOM 690 C CA . LYS A 1 93 ? 0.31 25.969 16.953 1 57.66 93 LYS A CA 1
ATOM 691 C C . LYS A 1 93 ? -0.893 26.375 16.125 1 57.66 93 LYS A C 1
ATOM 693 O O . LYS A 1 93 ? -1.432 25.578 15.359 1 57.66 93 LYS A O 1
ATOM 698 N N . SER A 1 94 ? -1.065 27.828 16.234 1 61.88 94 SER A N 1
ATOM 699 C CA . SER A 1 94 ? -2.377 28.172 15.695 1 61.88 94 SER A CA 1
ATOM 700 C C . SER A 1 94 ? -2.266 29.234 14.602 1 61.88 94 SER A C 1
ATOM 702 O O . SER A 1 94 ? -3.062 30.172 14.555 1 61.88 94 SER A O 1
ATOM 704 N N . THR A 1 95 ? -1.186 29.094 13.812 1 77 95 THR A N 1
ATOM 705 C CA . THR A 1 95 ? -1.305 29.969 12.664 1 77 95 THR A CA 1
ATOM 706 C C . THR A 1 95 ? -2.402 29.5 11.719 1 77 95 THR A C 1
ATOM 708 O O . THR A 1 95 ? -2.535 28.297 11.469 1 77 95 THR A O 1
ATOM 711 N N . LYS A 1 96 ? -3.281 30.469 11.375 1 82.5 96 LYS A N 1
ATOM 712 C CA . LYS A 1 96 ? -4.445 30.188 10.531 1 82.5 96 LYS A CA 1
ATOM 713 C C . LYS A 1 96 ? -4.062 29.328 9.328 1 82.5 96 LYS A C 1
ATOM 715 O O . LYS A 1 96 ? -4.777 28.391 8.977 1 82.5 96 LYS A O 1
ATOM 720 N N . MET A 1 97 ? -2.916 29.734 8.711 1 84.31 97 MET A N 1
ATOM 721 C CA . MET A 1 97 ? -2.479 28.984 7.531 1 84.31 97 MET A CA 1
ATOM 722 C C . MET A 1 97 ? -2.238 27.516 7.871 1 84.31 97 MET A C 1
ATOM 724 O O . MET A 1 97 ? -2.607 26.625 7.102 1 84.31 97 MET A O 1
ATOM 728 N N . PHE A 1 98 ? -1.667 27.266 9 1 88.06 98 PHE A N 1
ATOM 729 C CA . PHE A 1 98 ? -1.406 25.891 9.422 1 88.06 98 PHE A CA 1
ATOM 730 C C . PHE A 1 98 ? -2.707 25.172 9.742 1 88.06 98 PHE A C 1
ATOM 732 O O . PHE A 1 98 ? -2.885 24 9.375 1 88.06 98 PHE A O 1
ATOM 739 N N . ASP A 1 99 ? -3.582 25.906 10.344 1 92.06 99 ASP A N 1
ATOM 740 C CA . ASP A 1 99 ? -4.875 25.312 10.695 1 92.06 99 ASP A CA 1
ATOM 741 C C . ASP A 1 99 ? -5.652 24.906 9.445 1 92.06 99 ASP A C 1
ATOM 743 O O . ASP A 1 99 ? -6.328 23.891 9.438 1 92.06 99 ASP A O 1
ATOM 747 N N . ASP A 1 100 ? -5.523 25.688 8.43 1 94.88 100 ASP A N 1
ATOM 748 C CA . ASP A 1 100 ? -6.25 25.422 7.195 1 94.88 100 ASP A CA 1
ATOM 749 C C . ASP A 1 100 ? -5.742 24.141 6.527 1 94.88 100 ASP A C 1
ATOM 751 O O . ASP A 1 100 ? -6.527 23.375 5.984 1 94.88 100 ASP A O 1
ATOM 755 N N . LYS A 1 101 ? -4.445 24.016 6.531 1 95.62 101 LYS A N 1
ATOM 756 C CA . LYS A 1 101 ? -3.861 22.828 5.914 1 95.62 101 LYS A CA 1
ATOM 757 C C . LYS A 1 101 ? -4.297 21.562 6.641 1 95.62 101 LYS A C 1
ATOM 759 O O . LYS A 1 101 ? -4.625 20.562 6.004 1 95.62 101 LYS A O 1
ATOM 764 N N . VAL A 1 102 ? -4.309 21.641 7.969 1 96.31 102 VAL A N 1
ATOM 765 C CA . VAL A 1 102 ? -4.734 20.484 8.758 1 96.31 102 VAL A CA 1
ATOM 766 C C . VAL A 1 102 ? -6.23 20.25 8.562 1 96.31 102 VAL A C 1
ATOM 768 O O . VAL A 1 102 ? -6.676 19.109 8.461 1 96.31 102 VAL A O 1
ATOM 771 N N . ALA A 1 103 ? -6.98 21.344 8.492 1 97.06 103 ALA A N 1
ATOM 772 C CA . ALA A 1 103 ? -8.414 21.219 8.258 1 97.06 103 ALA A CA 1
ATOM 773 C C . ALA A 1 103 ? -8.703 20.578 6.91 1 97.06 103 ALA A C 1
ATOM 775 O O . ALA A 1 103 ? -9.633 19.781 6.777 1 97.06 103 ALA A O 1
ATOM 776 N N . GLU A 1 104 ? -7.945 20.906 5.891 1 97.38 104 GLU A N 1
ATOM 777 C CA . GLU A 1 104 ? -8.094 20.297 4.57 1 97.38 104 GLU A CA 1
ATOM 778 C C . GLU A 1 104 ? -7.855 18.797 4.621 1 97.38 104 GLU A C 1
ATOM 780 O O . GLU A 1 104 ? -8.609 18.016 4.023 1 97.38 104 GLU A O 1
ATOM 785 N N . LEU A 1 105 ? -6.828 18.359 5.32 1 98 105 LEU A N 1
ATOM 786 C CA . LEU A 1 105 ? -6.539 16.938 5.492 1 98 105 LEU A CA 1
ATOM 787 C C . LEU A 1 105 ? -7.699 16.234 6.188 1 98 105 LEU A C 1
ATOM 789 O O . LEU A 1 105 ? -8.148 15.172 5.738 1 98 105 LEU A O 1
ATOM 793 N N . ARG A 1 106 ? -8.211 16.812 7.266 1 98.19 106 ARG A N 1
ATOM 794 C CA . ARG A 1 106 ? -9.289 16.203 8.039 1 98.19 106 ARG A CA 1
ATOM 795 C C . ARG A 1 106 ? -10.562 16.094 7.207 1 98.19 106 ARG A C 1
ATOM 797 O O . ARG A 1 106 ? -11.273 15.094 7.277 1 98.19 106 ARG A O 1
ATOM 804 N N . ARG A 1 107 ? -10.828 17.141 6.43 1 98.31 107 ARG A N 1
ATOM 805 C CA . ARG A 1 107 ? -12 17.109 5.559 1 98.31 107 ARG A CA 1
ATOM 806 C C . ARG A 1 107 ? -11.859 16.047 4.488 1 98.31 107 ARG A C 1
ATOM 808 O O . ARG A 1 107 ? -12.805 15.289 4.23 1 98.31 107 ARG A O 1
ATOM 815 N N . ALA A 1 108 ? -10.672 15.984 3.869 1 98.5 108 ALA A N 1
ATOM 816 C CA . ALA A 1 108 ? -10.414 14.969 2.854 1 98.5 108 ALA A CA 1
ATOM 817 C C . ALA A 1 108 ? -10.555 13.562 3.436 1 98.5 108 ALA A C 1
ATOM 819 O O . ALA A 1 108 ? -11.109 12.672 2.795 1 98.5 108 ALA A O 1
ATOM 820 N N . GLN A 1 109 ? -10.039 13.32 4.664 1 97.81 109 GLN A N 1
ATOM 821 C CA . GLN A 1 109 ? -10.133 12.031 5.332 1 97.81 109 GLN A CA 1
ATOM 822 C C . GLN A 1 109 ? -11.578 11.664 5.637 1 97.81 109 GLN A C 1
ATOM 824 O O . GLN A 1 109 ? -11.992 10.523 5.441 1 97.81 109 GLN A O 1
ATOM 829 N N . ALA A 1 110 ? -12.344 12.609 6.098 1 97.19 110 ALA A N 1
ATOM 830 C CA . ALA A 1 110 ? -13.758 12.383 6.387 1 97.19 110 ALA A CA 1
ATOM 831 C C . ALA A 1 110 ? -14.523 12.016 5.121 1 97.19 110 ALA A C 1
ATOM 833 O O . ALA A 1 110 ? -15.328 11.078 5.129 1 97.19 110 ALA A O 1
ATOM 834 N N . GLU A 1 111 ? -14.305 12.75 4.094 1 97.69 111 GLU A N 1
ATOM 835 C CA . GLU A 1 111 ? -14.961 12.469 2.822 1 97.69 111 GLU A CA 1
ATOM 836 C C . GLU A 1 111 ? -14.609 11.078 2.311 1 97.69 111 GLU A C 1
ATOM 838 O O . GLU A 1 111 ? -15.477 10.336 1.85 1 97.69 111 GLU A O 1
ATOM 843 N N . ALA A 1 112 ? -13.32 10.734 2.352 1 97.94 112 ALA A N 1
ATOM 844 C CA . ALA A 1 112 ? -12.867 9.422 1.911 1 97.94 112 ALA A CA 1
ATOM 845 C C . ALA A 1 112 ? -13.555 8.312 2.703 1 97.94 112 ALA A C 1
ATOM 847 O O . ALA A 1 112 ? -13.984 7.305 2.131 1 97.94 112 ALA A O 1
ATOM 848 N N . GLU A 1 113 ? -13.648 8.469 3.99 1 95.38 113 GLU A N 1
ATOM 849 C CA . GLU A 1 113 ? -14.305 7.48 4.844 1 95.38 113 GLU A CA 1
ATOM 850 C C . GLU A 1 113 ? -15.781 7.328 4.469 1 95.38 113 GLU A C 1
ATOM 852 O O . GLU A 1 113 ? -16.297 6.211 4.422 1 95.38 113 GLU A O 1
ATOM 857 N N . ILE A 1 114 ? -16.422 8.391 4.242 1 95.81 114 ILE A N 1
ATOM 858 C CA . ILE A 1 114 ? -17.828 8.367 3.885 1 95.81 114 ILE A CA 1
ATOM 859 C C . ILE A 1 114 ? -18.016 7.613 2.57 1 95.81 114 ILE A C 1
ATOM 861 O O . ILE A 1 114 ? -18.922 6.777 2.449 1 95.81 114 ILE A O 1
ATOM 865 N N . ARG A 1 115 ? -17.203 7.777 1.616 1 96.5 115 ARG A N 1
ATOM 866 C CA . ARG A 1 115 ? -17.297 7.172 0.291 1 96.5 115 ARG A CA 1
ATOM 867 C C . ARG A 1 115 ? -17.094 5.664 0.357 1 96.5 115 ARG A C 1
ATOM 869 O O . ARG A 1 115 ? -17.703 4.91 -0.398 1 96.5 115 ARG A O 1
ATOM 876 N N . CYS A 1 116 ? -16.266 5.23 1.297 1 97.19 116 CYS A N 1
ATOM 877 C CA . CYS A 1 116 ? -15.797 3.854 1.202 1 97.19 116 CYS A CA 1
ATOM 878 C C . CYS A 1 116 ? -16.391 2.996 2.316 1 97.19 116 CYS A C 1
ATOM 880 O O . CYS A 1 116 ? -16.391 1.767 2.227 1 97.19 116 CYS A O 1
ATOM 882 N N . TYR A 1 117 ? -16.859 3.484 3.34 1 93.12 117 TYR A N 1
ATOM 883 C CA . TYR A 1 117 ? -17.422 2.705 4.441 1 93.12 117 TYR A CA 1
ATOM 884 C C . TYR A 1 117 ? -18.938 2.869 4.512 1 93.12 117 TYR A C 1
ATOM 886 O O . TYR A 1 117 ? -19.625 2.021 5.074 1 93.12 117 TYR A O 1
ATOM 894 N N . ARG A 1 118 ? -19.312 3.896 4.215 1 77.12 118 ARG A N 1
ATOM 895 C CA . ARG A 1 118 ? -20.75 4.152 4.328 1 77.12 118 ARG A CA 1
ATOM 896 C C . ARG A 1 118 ? -21.438 4.047 2.973 1 77.12 118 ARG A C 1
ATOM 898 O O . ARG A 1 118 ? -22.656 3.928 2.898 1 77.12 118 ARG A O 1
ATOM 905 N N . GLY A 1 119 ? -20.781 4.297 1.902 1 56.22 119 GLY A N 1
ATOM 906 C CA . GLY A 1 119 ? -21.469 4.332 0.615 1 56.22 119 GLY A CA 1
ATOM 907 C C . GLY A 1 119 ? -22.031 2.984 0.202 1 56.22 119 GLY A C 1
ATOM 908 O O . GLY A 1 119 ? -22.875 2.908 -0.697 1 56.22 119 GLY A O 1
ATOM 909 N N . ALA A 1 120 ? -21.359 1.832 0.354 1 46.34 120 ALA A N 1
ATOM 910 C CA . ALA A 1 120 ? -21.984 0.596 -0.125 1 46.34 120 ALA A CA 1
ATOM 911 C C . ALA A 1 120 ? -23.219 0.25 0.688 1 46.34 120 ALA A C 1
ATOM 913 O O . ALA A 1 120 ? -23.828 -0.801 0.481 1 46.34 120 ALA A O 1
ATOM 914 N N . SER A 1 121 ? -23.484 0.934 1.693 1 34.94 121 SER A N 1
ATOM 915 C CA . SER A 1 121 ? -24.797 0.54 2.164 1 34.94 121 SER A CA 1
ATOM 916 C C . SER A 1 121 ? -25.891 1.038 1.225 1 34.94 121 SER A C 1
ATOM 918 O O . SER A 1 121 ? -25.781 2.121 0.648 1 34.94 121 SER A O 1
ATOM 920 N N . MET B 1 1 ? -32.469 -51.531 6.094 1 30.72 1 MET B N 1
ATOM 921 C CA . MET B 1 1 ? -32.812 -50.562 5.066 1 30.72 1 MET B CA 1
ATOM 922 C C . MET B 1 1 ? -32.219 -49.188 5.395 1 30.72 1 MET B C 1
ATOM 924 O O . MET B 1 1 ? -32.656 -48.5 6.316 1 30.72 1 MET B O 1
ATOM 928 N N . THR B 1 2 ? -30.797 -49.125 5.496 1 40.25 2 THR B N 1
ATOM 929 C CA . THR B 1 2 ? -29.719 -48.281 5.965 1 40.25 2 THR B CA 1
ATOM 930 C C . THR B 1 2 ? -29.766 -46.906 5.285 1 40.25 2 THR B C 1
ATOM 932 O O . THR B 1 2 ? -29.719 -46.812 4.059 1 40.25 2 THR B O 1
ATOM 935 N N . ARG B 1 3 ? -30.547 -46 5.902 1 37.44 3 ARG B N 1
ATOM 936 C CA . ARG B 1 3 ? -30.812 -44.625 5.484 1 37.44 3 ARG B CA 1
ATOM 937 C C . ARG B 1 3 ? -29.516 -43.875 5.223 1 37.44 3 ARG B C 1
ATOM 939 O O . ARG B 1 3 ? -28.688 -43.719 6.125 1 37.44 3 ARG B O 1
ATOM 946 N N . ARG B 1 4 ? -28.922 -43.906 3.945 1 39.28 4 ARG B N 1
ATOM 947 C CA . ARG B 1 4 ? -27.828 -43.219 3.287 1 39.28 4 ARG B CA 1
ATOM 948 C C . ARG B 1 4 ? -27.906 -41.719 3.551 1 39.28 4 ARG B C 1
ATOM 950 O O . ARG B 1 4 ? -28.906 -41.062 3.213 1 39.28 4 ARG B O 1
ATOM 957 N N . ILE B 1 5 ? -27.5 -41.25 4.82 1 43.88 5 ILE B N 1
ATOM 958 C CA . ILE B 1 5 ? -27.375 -39.875 5.242 1 43.88 5 ILE B CA 1
ATOM 959 C C . ILE B 1 5 ? -26.672 -39.062 4.16 1 43.88 5 ILE B C 1
ATOM 961 O O . ILE B 1 5 ? -25.609 -39.469 3.652 1 43.88 5 ILE B O 1
ATOM 965 N N . PRO B 1 6 ? -27.375 -37.969 3.494 1 42.66 6 PRO B N 1
ATOM 966 C CA . PRO B 1 6 ? -26.938 -37.156 2.359 1 42.66 6 PRO B CA 1
ATOM 967 C C . PRO B 1 6 ? -25.641 -36.375 2.652 1 42.66 6 PRO B C 1
ATOM 969 O O . PRO B 1 6 ? -25.531 -35.719 3.697 1 42.66 6 PRO B O 1
ATOM 972 N N . GLU B 1 7 ? -24.375 -36.875 2.371 1 41.44 7 GLU B N 1
ATOM 973 C CA . GLU B 1 7 ? -23.031 -36.312 2.535 1 41.44 7 GLU B CA 1
ATOM 974 C C . GLU B 1 7 ? -22.891 -35 1.817 1 41.44 7 GLU B C 1
ATOM 976 O O . GLU B 1 7 ? -21.781 -34.469 1.675 1 41.44 7 GLU B O 1
ATOM 981 N N . ALA B 1 8 ? -23.953 -34.375 1.045 1 38 8 ALA B N 1
ATOM 982 C CA . ALA B 1 8 ? -23.531 -33.5 -0.036 1 38 8 ALA B CA 1
ATOM 983 C C . ALA B 1 8 ? -22.984 -32.188 0.514 1 38 8 ALA B C 1
ATOM 985 O O . ALA B 1 8 ? -23.641 -31.141 0.403 1 38 8 ALA B O 1
ATOM 986 N N . LEU B 1 9 ? -22.547 -32.094 1.788 1 36.34 9 LEU B N 1
ATOM 987 C CA . LEU B 1 9 ? -22.406 -30.719 2.291 1 36.34 9 LEU B CA 1
ATOM 988 C C . LEU B 1 9 ? -21.266 -30 1.581 1 36.34 9 LEU B C 1
ATOM 990 O O . LEU B 1 9 ? -20.719 -29.031 2.105 1 36.34 9 LEU B O 1
ATOM 994 N N . ALA B 1 10 ? -20.438 -30.578 0.609 1 35.16 10 ALA B N 1
ATOM 995 C CA . ALA B 1 10 ? -19.094 -30.016 0.529 1 35.16 10 ALA B CA 1
ATOM 996 C C . ALA B 1 10 ? -19.125 -28.609 -0.068 1 35.16 10 ALA B C 1
ATOM 998 O O . ALA B 1 10 ? -18.281 -27.781 0.243 1 35.16 10 ALA B O 1
ATOM 999 N N . ALA B 1 11 ? -19.812 -28.25 -1.247 1 33.41 11 ALA B N 1
ATOM 1000 C CA . ALA B 1 11 ? -19.141 -27.562 -2.354 1 33.41 11 ALA B CA 1
ATOM 1001 C C . ALA B 1 11 ? -19.047 -26.062 -2.094 1 33.41 11 ALA B C 1
ATOM 1003 O O . ALA B 1 11 ? -18.25 -25.375 -2.723 1 33.41 11 ALA B O 1
ATOM 1004 N N . THR B 1 12 ? -20.031 -25.281 -1.439 1 35.38 12 THR B N 1
ATOM 1005 C CA . THR B 1 12 ? -20.453 -24.062 -2.121 1 35.38 12 THR B CA 1
ATOM 1006 C C . THR B 1 12 ? -19.422 -22.953 -1.95 1 35.38 12 THR B C 1
ATOM 1008 O O . THR B 1 12 ? -19.531 -21.891 -2.551 1 35.38 12 THR B O 1
ATOM 1011 N N . LEU B 1 13 ? -18.438 -22.875 -1.001 1 33.38 13 LEU B N 1
ATOM 1012 C CA . LEU B 1 13 ? -18.25 -21.484 -0.588 1 33.38 13 LEU B CA 1
ATOM 1013 C C . LEU B 1 13 ? -17.391 -20.734 -1.59 1 33.38 13 LEU B C 1
ATOM 1015 O O . LEU B 1 13 ? -16.641 -19.828 -1.212 1 33.38 13 LEU B O 1
ATOM 1019 N N . LEU B 1 14 ? -17.188 -21.125 -2.896 1 32.16 14 LEU B N 1
ATOM 1020 C CA . LEU B 1 14 ? -16.141 -20.469 -3.676 1 32.16 14 LEU B CA 1
ATOM 1021 C C . LEU B 1 14 ? -16.469 -19 -3.926 1 32.16 14 LEU B C 1
ATOM 1023 O O . LEU B 1 14 ? -15.617 -18.234 -4.371 1 32.16 14 LEU B O 1
ATOM 1027 N N . ALA B 1 15 ? -17.719 -18.469 -4.066 1 29.81 15 ALA B N 1
ATOM 1028 C CA . ALA B 1 15 ? -17.969 -17.547 -5.18 1 29.81 15 ALA B CA 1
ATOM 1029 C C . ALA B 1 15 ? -17.391 -16.172 -4.891 1 29.81 15 ALA B C 1
ATOM 1031 O O . ALA B 1 15 ? -17.234 -15.352 -5.797 1 29.81 15 ALA B O 1
ATOM 1032 N N . ALA B 1 16 ? -17.422 -15.484 -3.705 1 31.5 16 ALA B N 1
ATOM 1033 C CA . ALA B 1 16 ? -17.922 -14.109 -3.721 1 31.5 16 ALA B CA 1
ATOM 1034 C C . ALA B 1 16 ? -16.891 -13.156 -4.297 1 31.5 16 ALA B C 1
ATOM 1036 O O . ALA B 1 16 ? -17.109 -11.945 -4.352 1 31.5 16 ALA B O 1
ATOM 1037 N N . ALA B 1 17 ? -15.586 -13.305 -4.445 1 29.42 17 ALA B N 1
ATOM 1038 C CA . ALA B 1 17 ? -14.781 -12.102 -4.258 1 29.42 17 ALA B CA 1
ATOM 1039 C C . ALA B 1 17 ? -14.812 -11.227 -5.508 1 29.42 17 ALA B C 1
ATOM 1041 O O . ALA B 1 17 ? -13.82 -11.133 -6.234 1 29.42 17 ALA B O 1
ATOM 1042 N N . MET B 1 18 ? -15.812 -11.164 -6.328 1 30.8 18 MET B N 1
ATOM 1043 C CA . MET B 1 18 ? -15.602 -10.352 -7.52 1 30.8 18 MET B CA 1
ATOM 1044 C C . MET B 1 18 ? -15.578 -8.867 -7.172 1 30.8 18 MET B C 1
ATOM 1046 O O . MET B 1 18 ? -16.609 -8.188 -7.238 1 30.8 18 MET B O 1
ATOM 1050 N N . LEU B 1 19 ? -15.258 -8.422 -5.984 1 31.27 19 LEU B N 1
ATOM 1051 C CA . LEU B 1 19 ? -15.508 -7.004 -5.773 1 31.27 19 LEU B CA 1
ATOM 1052 C C . LEU B 1 19 ? -14.898 -6.172 -6.898 1 31.27 19 LEU B C 1
ATOM 1054 O O . LEU B 1 19 ? -13.969 -6.621 -7.578 1 31.27 19 LEU B O 1
ATOM 1058 N N . ALA B 1 20 ? -15.438 -4.805 -7.094 1 31.44 20 ALA B N 1
ATOM 1059 C CA . ALA B 1 20 ? -15.555 -3.703 -8.047 1 31.44 20 ALA B CA 1
ATOM 1060 C C . ALA B 1 20 ? -14.203 -3.04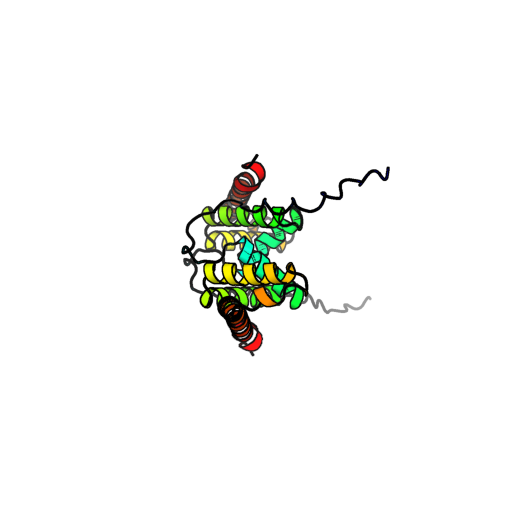1 -8.289 1 31.44 20 ALA B C 1
ATOM 1062 O O . ALA B 1 20 ? -13.352 -3.016 -7.395 1 31.44 20 ALA B O 1
ATOM 1063 N N . ALA B 1 21 ? -13.875 -2.539 -9.57 1 33.38 21 ALA B N 1
ATOM 1064 C CA . ALA B 1 21 ? -12.812 -2.029 -10.438 1 33.38 21 ALA B CA 1
ATOM 1065 C C . ALA B 1 21 ? -12.391 -0.624 -10.023 1 33.38 21 ALA B C 1
ATOM 1067 O O . ALA B 1 21 ? -13.141 0.339 -10.211 1 33.38 21 ALA B O 1
ATOM 1068 N N . PRO B 1 22 ? -11.945 -0.165 -8.844 1 32.28 22 PRO B N 1
ATOM 1069 C CA . PRO B 1 22 ? -11.656 1.271 -8.914 1 32.28 22 PRO B CA 1
ATOM 1070 C C . PRO B 1 22 ? -10.766 1.642 -10.102 1 32.28 22 PRO B C 1
ATOM 1072 O O . PRO B 1 22 ? -10.031 0.793 -10.609 1 32.28 22 PRO B O 1
ATOM 1075 N N . ALA B 1 23 ? -10.641 3.148 -10.672 1 31.23 23 ALA B N 1
ATOM 1076 C CA . ALA B 1 23 ? -10.102 3.857 -11.828 1 31.23 23 ALA B CA 1
ATOM 1077 C C . ALA B 1 23 ? -8.586 3.668 -11.922 1 31.23 23 ALA B C 1
ATOM 1079 O O . ALA B 1 23 ? -7.941 3.268 -10.953 1 31.23 23 ALA B O 1
ATOM 1080 N N . ARG B 1 24 ? -7.684 4.824 -12.844 1 38.78 24 ARG B N 1
ATOM 1081 C CA . ARG B 1 24 ? -6.875 4.703 -14.055 1 38.78 24 ARG B CA 1
ATOM 1082 C C . ARG B 1 24 ? -5.41 4.457 -13.711 1 38.78 24 ARG B C 1
ATOM 1084 O O . ARG B 1 24 ? -4.637 5.402 -13.562 1 38.78 24 ARG B O 1
ATOM 1091 N N . ALA B 1 25 ? -4.93 3.967 -12.609 1 43.59 25 ALA B N 1
ATOM 1092 C CA . ALA B 1 25 ? -3.535 3.578 -12.797 1 43.59 25 ALA B CA 1
ATOM 1093 C C . ALA B 1 25 ? -3.322 2.961 -14.18 1 43.59 25 ALA B C 1
ATOM 1095 O O . ALA B 1 25 ? -4.258 2.424 -14.773 1 43.59 25 ALA B O 1
ATOM 1096 N N . ASP B 1 26 ? -2.262 3.213 -14.734 1 52.72 26 ASP B N 1
ATOM 1097 C CA . ASP B 1 26 ? -2.02 2.441 -15.953 1 52.72 26 ASP B CA 1
ATOM 1098 C C . ASP B 1 26 ? -2.561 1.02 -15.812 1 52.72 26 ASP B C 1
ATOM 1100 O O . ASP B 1 26 ? -2.578 0.459 -14.719 1 52.72 26 ASP B O 1
ATOM 1104 N N . ASP B 1 27 ? -3.502 0.628 -16.625 1 56.47 27 ASP B N 1
ATOM 1105 C 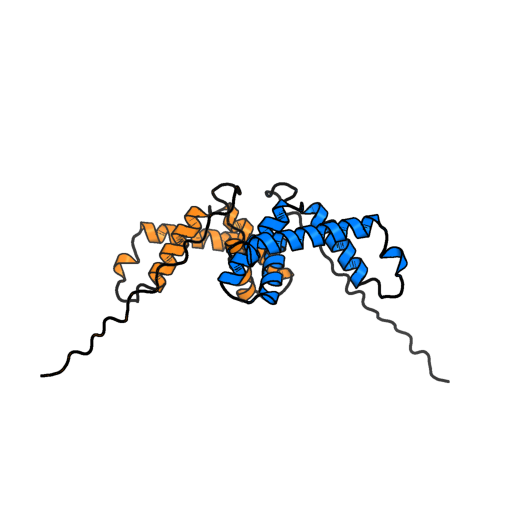CA . ASP B 1 27 ? -4.309 -0.585 -16.703 1 56.47 27 ASP B CA 1
ATOM 1106 C C . ASP B 1 27 ? -3.559 -1.783 -16.125 1 56.47 27 ASP B C 1
ATOM 1108 O O . ASP B 1 27 ? -4.172 -2.701 -15.57 1 56.47 27 ASP B O 1
ATOM 1112 N N . ASN B 1 28 ? -2.197 -1.626 -16 1 72.25 28 ASN B N 1
ATOM 1113 C CA . ASN B 1 28 ? -1.482 -2.824 -15.57 1 72.25 28 ASN B CA 1
ATOM 1114 C C . ASN B 1 28 ? -0.676 -2.574 -14.297 1 72.25 28 ASN B C 1
ATOM 1116 O O . ASN B 1 28 ? 0.33 -3.242 -14.055 1 72.25 28 ASN B O 1
ATOM 1120 N N . ASP B 1 29 ? -1.226 -1.566 -13.562 1 89.62 29 ASP B N 1
ATOM 1121 C CA . ASP B 1 29 ? -0.556 -1.304 -12.297 1 89.62 29 ASP B CA 1
ATOM 1122 C C . ASP B 1 29 ? -1.214 -2.08 -11.156 1 89.62 29 ASP B C 1
ATOM 1124 O O . ASP B 1 29 ? -2.344 -2.553 -11.289 1 89.62 29 ASP B O 1
ATOM 1128 N N . TYR B 1 30 ? -0.408 -2.25 -10.078 1 97.12 30 TYR B N 1
ATOM 1129 C CA . TYR B 1 30 ? -0.889 -2.955 -8.898 1 97.12 30 TYR B CA 1
ATOM 1130 C C . TYR B 1 30 ? -1.853 -2.084 -8.094 1 97.12 30 TYR B C 1
ATOM 1132 O O . TYR B 1 30 ? -1.524 -0.952 -7.738 1 97.12 30 TYR B O 1
ATOM 1140 N N . PRO B 1 31 ? -3.053 -2.604 -7.801 1 97.19 31 PRO B N 1
ATOM 1141 C CA . PRO B 1 31 ? -3.984 -1.839 -6.969 1 97.19 31 PRO B CA 1
ATOM 1142 C C . PRO B 1 31 ? -3.49 -1.664 -5.535 1 97.19 31 PRO B C 1
ATOM 1144 O O . PRO B 1 31 ? -2.656 -2.443 -5.066 1 97.19 31 PRO B O 1
ATOM 1147 N N . THR B 1 32 ? -4.094 -0.757 -4.855 1 97.88 32 THR B N 1
ATOM 1148 C CA . THR B 1 32 ? -3.643 -0.359 -3.525 1 97.88 32 THR B CA 1
ATOM 1149 C C . THR B 1 32 ? -3.758 -1.522 -2.545 1 97.88 32 THR B C 1
ATOM 1151 O O . THR B 1 32 ? -2.867 -1.735 -1.719 1 97.88 32 THR B O 1
ATOM 1154 N N . ASP B 1 33 ? -4.844 -2.244 -2.658 1 97.94 33 ASP B N 1
ATOM 1155 C CA . ASP B 1 33 ? -5.031 -3.34 -1.711 1 97.94 33 ASP B CA 1
ATOM 1156 C C . ASP B 1 33 ? -3.992 -4.438 -1.926 1 97.94 33 ASP B C 1
ATOM 1158 O O . ASP B 1 33 ? -3.494 -5.023 -0.963 1 97.94 33 ASP B O 1
ATOM 1162 N N . VAL B 1 34 ? -3.645 -4.68 -3.16 1 97.94 34 VAL B N 1
ATOM 1163 C CA . VAL B 1 34 ? -2.635 -5.688 -3.475 1 97.94 34 VAL B CA 1
ATOM 1164 C C . VAL B 1 34 ? -1.264 -5.203 -3.01 1 97.94 34 VAL B C 1
ATOM 1166 O O . VAL B 1 34 ? -0.492 -5.969 -2.43 1 97.94 34 VAL B O 1
ATOM 1169 N N . ARG B 1 35 ? -0.985 -3.945 -3.256 1 98.44 35 ARG B N 1
ATOM 1170 C CA . ARG B 1 35 ? 0.28 -3.371 -2.811 1 98.44 35 ARG B CA 1
ATOM 1171 C C . ARG B 1 35 ? 0.417 -3.461 -1.294 1 98.44 35 ARG B C 1
ATOM 1173 O O . ARG B 1 35 ? 1.452 -3.896 -0.784 1 98.44 35 ARG B O 1
ATOM 1180 N N . ALA B 1 36 ? -0.639 -3.066 -0.634 1 98.62 36 ALA B N 1
ATOM 1181 C CA . ALA B 1 36 ? -0.605 -3.084 0.826 1 98.62 36 ALA B CA 1
ATOM 1182 C C . ALA B 1 36 ? -0.454 -4.508 1.354 1 98.62 36 ALA B C 1
ATOM 1184 O O . ALA B 1 36 ? 0.331 -4.758 2.271 1 98.62 36 ALA B O 1
ATOM 1185 N N . ASP B 1 37 ? -1.15 -5.395 0.757 1 97.88 37 ASP B N 1
ATOM 1186 C CA . ASP B 1 37 ? -1.087 -6.793 1.18 1 97.88 37 ASP B CA 1
ATOM 1187 C C . ASP B 1 37 ? 0.321 -7.355 1.001 1 97.88 37 ASP B C 1
ATOM 1189 O O . ASP B 1 37 ? 0.833 -8.047 1.882 1 97.88 37 ASP B O 1
ATOM 1193 N N . TYR B 1 38 ? 0.857 -7.109 -0.155 1 98.06 38 TYR B N 1
ATOM 1194 C CA . TYR B 1 38 ? 2.213 -7.582 -0.412 1 98.06 38 TYR B CA 1
ATOM 1195 C C . TYR B 1 38 ? 3.191 -7.016 0.609 1 98.06 38 TYR B C 1
ATOM 1197 O O . TYR B 1 38 ? 4.023 -7.746 1.154 1 98.06 38 TYR B O 1
ATOM 1205 N N . VAL B 1 39 ? 3.1 -5.727 0.92 1 98.69 39 VAL B N 1
ATOM 1206 C CA . VAL B 1 39 ? 4.012 -5.07 1.851 1 98.69 39 VAL B CA 1
ATOM 1207 C C . VAL B 1 39 ? 3.832 -5.652 3.25 1 98.69 39 VAL B C 1
ATOM 1209 O O . VAL B 1 39 ? 4.812 -5.918 3.947 1 98.69 39 VAL B O 1
ATOM 1212 N N . PHE B 1 40 ? 2.617 -5.926 3.586 1 97.94 40 PHE B N 1
ATOM 1213 C CA . PHE B 1 40 ? 2.332 -6.508 4.895 1 97.94 40 PHE B CA 1
ATOM 1214 C C . PHE B 1 40 ? 2.953 -7.891 5.016 1 97.94 40 PHE B C 1
ATOM 1216 O O . PHE B 1 40 ? 3.543 -8.227 6.047 1 97.94 40 PHE B O 1
ATOM 1223 N N . GLY B 1 41 ? 2.803 -8.656 3.963 1 96.94 41 GLY B N 1
ATOM 1224 C CA . GLY B 1 41 ? 3.42 -9.977 3.967 1 96.94 41 GLY B CA 1
ATOM 1225 C C . GLY B 1 41 ? 4.934 -9.93 4.047 1 96.94 41 GLY B C 1
ATOM 1226 O O . GLY B 1 41 ? 5.547 -10.695 4.785 1 96.94 41 GLY B O 1
ATOM 1227 N N . CYS B 1 42 ? 5.477 -9.094 3.344 1 98.06 42 CYS B N 1
ATOM 1228 C CA . CYS B 1 42 ? 6.918 -8.891 3.348 1 98.06 42 CYS B CA 1
ATOM 1229 C C . CYS B 1 42 ? 7.41 -8.5 4.738 1 98.06 42 CYS B C 1
ATOM 1231 O O . CYS B 1 42 ? 8.414 -9.031 5.219 1 98.06 42 CYS B O 1
ATOM 1233 N N . MET B 1 43 ? 6.719 -7.551 5.387 1 97.69 43 MET B N 1
ATOM 1234 C CA . MET B 1 43 ? 7.125 -7.094 6.711 1 97.69 43 MET B CA 1
ATOM 1235 C C . MET B 1 43 ? 6.977 -8.211 7.742 1 97.69 43 MET B C 1
ATOM 1237 O O . MET B 1 43 ? 7.762 -8.289 8.688 1 97.69 43 MET B O 1
ATOM 1241 N N . ALA B 1 44 ? 5.961 -9.016 7.531 1 97 44 ALA B N 1
ATOM 1242 C CA . ALA B 1 44 ? 5.793 -10.156 8.438 1 97 44 ALA B CA 1
ATOM 1243 C C . ALA B 1 44 ? 7.031 -11.047 8.43 1 97 44 ALA B C 1
ATOM 1245 O O . ALA B 1 44 ? 7.387 -11.633 9.453 1 97 44 ALA B O 1
ATOM 1246 N N . ALA B 1 45 ? 7.68 -11.094 7.336 1 96.19 45 ALA B N 1
ATOM 1247 C CA . ALA B 1 45 ? 8.844 -11.961 7.184 1 96.19 45 ALA B CA 1
ATOM 1248 C C . ALA B 1 45 ? 10.133 -11.219 7.543 1 96.19 45 ALA B C 1
ATOM 1250 O O . ALA B 1 45 ? 11.156 -11.844 7.828 1 96.19 45 ALA B O 1
ATOM 1251 N N . ASN B 1 46 ? 10.078 -9.922 7.555 1 96.69 46 ASN B N 1
ATOM 1252 C CA . ASN B 1 46 ? 11.328 -9.172 7.648 1 96.69 46 ASN B CA 1
ATOM 1253 C C . ASN B 1 46 ? 11.328 -8.227 8.844 1 96.69 46 ASN B C 1
ATOM 1255 O O . ASN B 1 46 ? 12.32 -7.547 9.109 1 96.69 46 ASN B O 1
ATOM 1259 N N . GLY B 1 47 ? 10.219 -8.164 9.586 1 96.19 47 GLY B N 1
ATOM 1260 C CA . GLY B 1 47 ? 10.117 -7.301 10.75 1 96.19 47 GLY B CA 1
ATOM 1261 C C . GLY B 1 47 ? 9.086 -6.199 10.602 1 96.19 47 GLY B C 1
ATOM 1262 O O . GLY B 1 47 ? 8.75 -5.816 9.477 1 96.19 47 GLY B O 1
ATOM 1263 N N . GLN B 1 48 ? 8.594 -5.688 11.688 1 96.31 48 GLN B N 1
ATOM 1264 C CA . GLN B 1 48 ? 7.574 -4.641 11.727 1 96.31 48 GLN B CA 1
ATOM 1265 C C . GLN B 1 48 ? 8.18 -3.301 12.125 1 96.31 48 GLN B C 1
ATOM 1267 O O . GLN B 1 48 ? 7.762 -2.697 13.117 1 96.31 48 GLN B O 1
ATOM 1272 N N . THR B 1 49 ? 9.125 -2.83 11.344 1 97.62 49 THR B N 1
ATOM 1273 C CA . THR B 1 49 ? 9.82 -1.577 11.602 1 97.62 49 THR B CA 1
ATOM 1274 C C . THR B 1 49 ? 9.656 -0.612 10.43 1 97.62 49 THR B C 1
ATOM 1276 O O . THR B 1 49 ? 9.234 -1.012 9.344 1 97.62 49 THR B O 1
ATOM 1279 N N . ARG B 1 50 ? 9.953 0.636 10.617 1 97.62 50 ARG B N 1
ATOM 1280 C CA . ARG B 1 50 ? 9.938 1.628 9.547 1 97.62 50 ARG B CA 1
ATOM 1281 C C . ARG B 1 50 ? 10.906 1.248 8.43 1 97.62 50 ARG B C 1
ATOM 1283 O O . ARG B 1 50 ? 10.617 1.439 7.25 1 97.62 50 ARG B O 1
ATOM 1290 N N . GLU B 1 51 ? 12.07 0.73 8.859 1 97.06 51 GLU B N 1
ATOM 1291 C CA . GLU B 1 51 ? 13.047 0.29 7.875 1 97.06 51 GLU B CA 1
ATOM 1292 C C . GLU B 1 51 ? 12.5 -0.845 7.016 1 97.06 51 GLU B C 1
ATOM 1294 O O . GLU B 1 51 ? 12.648 -0.837 5.793 1 97.06 51 GLU B O 1
ATOM 1299 N N . ALA B 1 52 ? 11.875 -1.803 7.676 1 98.12 52 ALA B N 1
ATOM 1300 C CA . ALA B 1 52 ? 11.273 -2.904 6.93 1 98.12 52 ALA B CA 1
ATOM 1301 C C . ALA B 1 52 ? 10.188 -2.396 5.988 1 98.12 52 ALA B C 1
ATOM 1303 O O . ALA B 1 52 ? 10.07 -2.873 4.855 1 98.12 52 ALA B O 1
ATOM 1304 N N . LEU B 1 53 ? 9.352 -1.47 6.453 1 98.44 53 LEU B N 1
ATOM 1305 C CA . LEU B 1 53 ? 8.32 -0.867 5.613 1 98.44 53 LEU B CA 1
ATOM 1306 C C . LEU B 1 53 ? 8.93 -0.279 4.344 1 98.44 53 LEU B C 1
ATOM 1308 O O . LEU B 1 53 ? 8.414 -0.494 3.244 1 98.44 53 LEU B O 1
ATOM 1312 N N . GLU B 1 54 ? 9.992 0.434 4.453 1 98 54 GLU B N 1
ATOM 1313 C CA . GLU B 1 54 ? 10.664 1.072 3.322 1 98 54 GLU B CA 1
ATOM 1314 C C . GLU B 1 54 ? 11.258 0.035 2.375 1 98 54 GLU B C 1
ATOM 1316 O O . GLU B 1 54 ? 11.109 0.145 1.156 1 98 54 GLU B O 1
ATOM 1321 N N . LYS B 1 55 ? 11.898 -0.965 2.951 1 98.38 55 LYS B N 1
ATOM 1322 C CA . LYS B 1 55 ? 12.523 -1.997 2.125 1 98.38 55 LYS B CA 1
ATOM 1323 C C . LYS B 1 55 ? 11.469 -2.848 1.424 1 98.38 55 LYS B C 1
ATOM 1325 O O . LYS B 1 55 ? 11.633 -3.217 0.26 1 98.38 55 LYS B O 1
ATOM 1330 N N . CYS B 1 56 ? 10.438 -3.137 2.189 1 98.69 56 CYS B N 1
ATOM 1331 C CA . CYS B 1 56 ? 9.359 -3.918 1.601 1 98.69 56 CYS B CA 1
ATOM 1332 C C . CYS B 1 56 ? 8.641 -3.123 0.515 1 98.69 56 CYS B C 1
ATOM 1334 O O . CYS B 1 56 ? 8.219 -3.686 -0.495 1 98.69 56 CYS B O 1
ATOM 1336 N N . SER B 1 57 ? 8.391 -1.841 0.668 1 98.5 57 SER B N 1
ATOM 1337 C CA . SER B 1 57 ? 7.797 -0.983 -0.352 1 98.5 57 SER B CA 1
ATOM 1338 C C . SER B 1 57 ? 8.688 -0.893 -1.587 1 98.5 57 SER B C 1
ATOM 1340 O O . SER B 1 57 ? 8.195 -0.957 -2.717 1 98.5 57 SER B O 1
ATOM 1342 N N . CYS B 1 58 ? 9.953 -0.759 -1.363 1 98.19 58 CYS B N 1
ATOM 1343 C CA . CYS B 1 58 ? 10.922 -0.792 -2.451 1 98.19 58 CYS B CA 1
ATOM 1344 C C . CYS B 1 58 ? 10.812 -2.09 -3.242 1 98.19 58 CYS B C 1
ATOM 1346 O O . CYS B 1 58 ? 10.828 -2.074 -4.473 1 98.19 58 CYS B O 1
ATOM 1348 N N . SER B 1 59 ? 10.789 -3.221 -2.537 1 98.31 59 SER B N 1
ATOM 1349 C CA . SER B 1 59 ? 10.703 -4.527 -3.18 1 98.31 59 SER B CA 1
ATOM 1350 C C . SER B 1 59 ? 9.445 -4.637 -4.035 1 98.31 59 SER B C 1
ATOM 1352 O O . SER B 1 59 ? 9.492 -5.156 -5.152 1 98.31 59 SER B O 1
ATOM 1354 N N . LEU B 1 60 ? 8.312 -4.133 -3.545 1 98.25 60 LEU B N 1
ATOM 1355 C CA . LEU B 1 60 ? 7.07 -4.195 -4.305 1 98.25 60 LEU B CA 1
ATOM 1356 C C . LEU B 1 60 ? 7.148 -3.32 -5.547 1 98.25 60 LEU B C 1
ATOM 1358 O O . LEU B 1 60 ? 6.676 -3.709 -6.617 1 98.25 60 LEU B O 1
ATOM 1362 N N . ASP B 1 61 ? 7.68 -2.148 -5.391 1 97.25 61 ASP B N 1
ATOM 1363 C CA . ASP B 1 61 ? 7.812 -1.258 -6.539 1 97.25 61 ASP B CA 1
ATOM 1364 C C . ASP B 1 61 ? 8.711 -1.874 -7.613 1 97.25 61 ASP B C 1
ATOM 1366 O O . ASP B 1 61 ? 8.414 -1.772 -8.805 1 97.25 61 ASP B O 1
ATOM 1370 N N . ALA B 1 62 ? 9.805 -2.492 -7.199 1 97.81 62 ALA B N 1
ATOM 1371 C CA . ALA B 1 62 ? 10.68 -3.189 -8.141 1 97.81 62 ALA B CA 1
ATOM 1372 C C . ALA B 1 62 ? 9.945 -4.34 -8.82 1 97.81 62 ALA B C 1
ATOM 1374 O O . ALA B 1 62 ? 10.039 -4.516 -10.039 1 97.81 62 ALA B O 1
ATOM 1375 N N . LEU B 1 63 ? 9.211 -5.094 -8.039 1 98.12 63 LEU B N 1
ATOM 1376 C CA . LEU B 1 63 ? 8.438 -6.195 -8.602 1 98.12 63 LEU B CA 1
ATOM 1377 C C . LEU B 1 63 ? 7.465 -5.688 -9.664 1 98.12 63 LEU B C 1
ATOM 1379 O O . LEU B 1 63 ? 7.367 -6.266 -10.75 1 98.12 63 LEU B O 1
ATOM 1383 N N . ALA B 1 64 ? 6.785 -4.586 -9.312 1 97.44 64 ALA B N 1
ATOM 1384 C CA . ALA B 1 64 ? 5.77 -4.023 -10.195 1 97.44 64 ALA B CA 1
ATOM 1385 C C . ALA B 1 64 ? 6.395 -3.486 -11.484 1 97.44 64 ALA B C 1
ATOM 1387 O O . ALA B 1 64 ? 5.73 -3.414 -12.523 1 97.44 64 ALA B O 1
ATOM 1388 N N . SER B 1 65 ? 7.586 -3.131 -11.383 1 96.38 65 SER B N 1
ATOM 1389 C CA . SER B 1 65 ? 8.266 -2.613 -12.562 1 96.38 65 SER B CA 1
ATOM 1390 C C . SER B 1 65 ? 8.68 -3.742 -13.5 1 96.38 65 SER B C 1
ATOM 1392 O O . SER B 1 65 ? 8.961 -3.508 -14.68 1 96.38 65 SER B O 1
ATOM 1394 N N . ILE B 1 66 ? 8.75 -4.945 -13.008 1 96.62 66 ILE B N 1
ATOM 1395 C CA . ILE B 1 66 ? 9.234 -6.094 -13.766 1 96.62 66 ILE B CA 1
ATOM 1396 C C . ILE B 1 66 ? 8.055 -6.938 -14.234 1 96.62 66 ILE B C 1
ATOM 1398 O O . ILE B 1 66 ? 8.07 -7.48 -15.344 1 96.62 66 ILE B O 1
ATOM 1402 N N . LEU B 1 67 ? 7.078 -7.043 -13.398 1 98 67 LEU B N 1
ATOM 1403 C CA . LEU B 1 67 ? 5.953 -7.941 -13.625 1 98 67 LEU B CA 1
ATOM 1404 C C . LEU B 1 67 ? 4.637 -7.176 -13.617 1 98 67 LEU B C 1
ATOM 1406 O O . LEU B 1 67 ? 4.156 -6.766 -12.555 1 98 67 LEU B O 1
ATOM 1410 N N . PRO B 1 68 ? 4.031 -7.051 -14.875 1 97.12 68 PRO B N 1
ATOM 1411 C CA . PRO B 1 68 ? 2.732 -6.371 -14.891 1 97.12 68 PRO B CA 1
ATOM 1412 C C . PRO B 1 68 ? 1.683 -7.078 -14.039 1 97.12 68 PRO B C 1
ATOM 1414 O O . PRO B 1 68 ? 1.737 -8.297 -13.875 1 97.12 68 PRO B O 1
ATOM 1417 N N . TYR B 1 69 ? 0.735 -6.391 -13.539 1 97.06 69 TYR B N 1
ATOM 1418 C CA . TYR B 1 69 ? -0.249 -6.871 -12.57 1 97.06 69 TYR B CA 1
ATOM 1419 C C . TYR B 1 69 ? -1.007 -8.07 -13.125 1 97.06 69 TYR B C 1
ATOM 1421 O O . TYR B 1 69 ? -1.303 -9.016 -12.383 1 97.06 69 TYR B O 1
ATOM 1429 N N . ASP B 1 70 ? -1.363 -8.039 -14.477 1 96.81 70 ASP B N 1
ATOM 1430 C CA . ASP B 1 70 ? -2.107 -9.156 -15.055 1 96.81 70 ASP B CA 1
ATOM 1431 C C . ASP B 1 70 ? -1.328 -10.461 -14.938 1 96.81 70 ASP B C 1
ATOM 1433 O O . ASP B 1 70 ? -1.905 -11.508 -14.633 1 96.81 70 ASP B O 1
ATOM 1437 N N . ARG B 1 71 ? -0.067 -10.391 -15.195 1 96.62 71 ARG B N 1
ATOM 1438 C CA . ARG B 1 71 ? 0.774 -11.578 -15.078 1 96.62 71 ARG B CA 1
ATOM 1439 C C . ARG B 1 71 ? 0.932 -12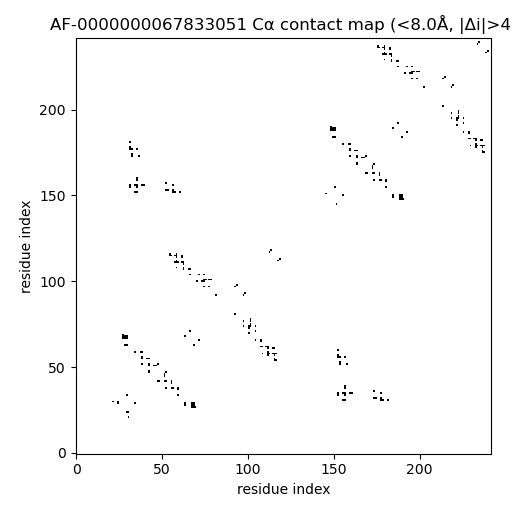 -13.625 1 96.62 71 ARG B C 1
ATOM 1441 O O . ARG B 1 71 ? 1.008 -13.195 -13.32 1 96.62 71 ARG B O 1
ATOM 1448 N N . TYR B 1 72 ? 0.981 -11.094 -12.719 1 97.75 72 TYR B N 1
ATOM 1449 C CA . TYR B 1 72 ? 0.988 -11.383 -11.289 1 97.75 72 TYR B CA 1
ATOM 1450 C C . TYR B 1 72 ? -0.254 -12.172 -10.883 1 97.75 72 TYR B C 1
ATOM 1452 O O . TYR B 1 72 ? -0.16 -13.164 -10.164 1 97.75 72 TYR B O 1
ATOM 1460 N N . VAL B 1 73 ? -1.375 -11.648 -11.32 1 97.38 73 VAL B N 1
ATOM 1461 C CA . VAL B 1 73 ? -2.645 -12.289 -10.992 1 97.38 73 VAL B CA 1
ATOM 1462 C C . VAL B 1 73 ? -2.672 -13.703 -11.555 1 97.38 73 VAL B C 1
ATOM 1464 O O . VAL B 1 73 ? -3.1 -14.641 -10.875 1 97.38 73 VAL B O 1
ATOM 1467 N N . GLN B 1 74 ? -2.234 -13.891 -12.805 1 96.12 74 GLN B N 1
ATOM 1468 C CA . GLN B 1 74 ? -2.209 -15.211 -13.43 1 96.12 74 GLN B CA 1
ATOM 1469 C C . GLN B 1 74 ? -1.352 -16.188 -12.617 1 96.12 74 GLN B C 1
ATOM 1471 O O . GLN B 1 74 ? -1.791 -17.281 -12.297 1 96.12 74 GLN B O 1
ATOM 1476 N N . ALA B 1 75 ? -0.149 -15.75 -12.281 1 96.56 75 ALA B N 1
ATOM 1477 C CA . ALA B 1 75 ? 0.754 -16.609 -11.516 1 96.56 75 ALA B CA 1
ATOM 1478 C C . ALA B 1 75 ? 0.18 -16.906 -10.133 1 96.56 75 ALA B C 1
ATOM 1480 O O . ALA B 1 75 ? 0.253 -18.047 -9.664 1 96.56 75 ALA B O 1
ATOM 1481 N N . SER B 1 76 ? -0.407 -15.938 -9.477 1 95.12 76 SER B N 1
ATOM 1482 C CA . SER B 1 76 ? -0.995 -16.109 -8.148 1 95.12 76 SER B CA 1
ATOM 1483 C C . SER B 1 76 ? -2.172 -17.078 -8.188 1 95.12 76 SER B C 1
ATOM 1485 O O . SER B 1 76 ? -2.367 -17.859 -7.262 1 95.12 76 SER B O 1
ATOM 1487 N N . THR B 1 77 ? -2.955 -17 -9.25 1 93.69 77 THR B N 1
ATOM 1488 C CA . THR B 1 77 ? -4.078 -17.906 -9.422 1 93.69 77 THR B CA 1
ATOM 1489 C C . THR B 1 77 ? -3.588 -19.359 -9.547 1 93.69 77 THR B C 1
ATOM 1491 O O . THR B 1 77 ? -4.105 -20.25 -8.883 1 93.69 77 THR B O 1
ATOM 1494 N N . ILE B 1 78 ? -2.578 -19.562 -10.344 1 92.62 78 ILE B N 1
ATOM 1495 C CA . ILE B 1 78 ? -1.993 -20.891 -10.516 1 92.62 78 ILE B CA 1
ATOM 1496 C C . ILE B 1 78 ? -1.488 -21.422 -9.172 1 92.62 78 ILE B C 1
ATOM 1498 O O . ILE B 1 78 ? -1.738 -22.562 -8.812 1 92.62 78 ILE B O 1
ATOM 1502 N N . LEU B 1 79 ? -0.817 -20.594 -8.375 1 92.44 79 LEU B N 1
ATOM 1503 C CA . LEU B 1 79 ? -0.292 -21 -7.078 1 92.44 79 LEU B CA 1
ATOM 1504 C C . LEU B 1 79 ? -1.424 -21.359 -6.121 1 92.44 79 LEU B C 1
ATOM 1506 O O . LEU B 1 79 ? -1.313 -22.312 -5.355 1 92.44 79 LEU B O 1
ATOM 1510 N N . SER B 1 80 ? -2.494 -20.578 -6.129 1 90.56 80 SER B N 1
ATOM 1511 C CA . SER B 1 80 ? -3.645 -20.844 -5.27 1 90.56 80 SER B CA 1
ATOM 1512 C C . SER B 1 80 ? -4.305 -22.172 -5.637 1 90.56 80 SER B C 1
ATOM 1514 O O . SER B 1 80 ? -4.73 -22.922 -4.754 1 90.56 80 SER B O 1
ATOM 1516 N N . MET B 1 81 ? -4.426 -22.438 -6.957 1 86.94 81 MET B N 1
ATOM 1517 C CA . MET B 1 81 ? -4.996 -23.688 -7.434 1 86.94 81 MET B CA 1
ATOM 1518 C C . MET B 1 81 ? -4.145 -24.875 -6.984 1 86.94 81 MET B C 1
ATOM 1520 O O . MET B 1 81 ? -4.676 -25.891 -6.555 1 86.94 81 MET B O 1
ATOM 1524 N N . ARG B 1 82 ? -2.891 -24.641 -7.012 1 85 82 ARG B N 1
ATOM 1525 C CA . ARG B 1 82 ? -1.969 -25.703 -6.625 1 85 82 ARG B CA 1
ATOM 1526 C C . ARG B 1 82 ? -2.057 -25.984 -5.133 1 85 82 ARG B C 1
ATOM 1528 O O . ARG B 1 82 ? -1.873 -27.125 -4.699 1 85 82 ARG B O 1
ATOM 1535 N N . GLN B 1 83 ? -2.215 -25.016 -4.336 1 83.69 83 GLN B N 1
ATOM 1536 C CA . GLN B 1 83 ? -2.352 -25.188 -2.893 1 83.69 83 GLN B CA 1
ATOM 1537 C C . GLN B 1 83 ? -3.65 -25.922 -2.549 1 83.69 83 GLN B C 1
ATOM 1539 O O . GLN B 1 83 ? -3.729 -26.609 -1.536 1 83.69 83 GLN B O 1
ATOM 1544 N N . GLY B 1 84 ? -4.656 -25.719 -3.352 1 76.94 84 GLY B N 1
ATOM 1545 C CA . GLY B 1 84 ? -5.941 -26.359 -3.111 1 76.94 84 GLY B CA 1
ATOM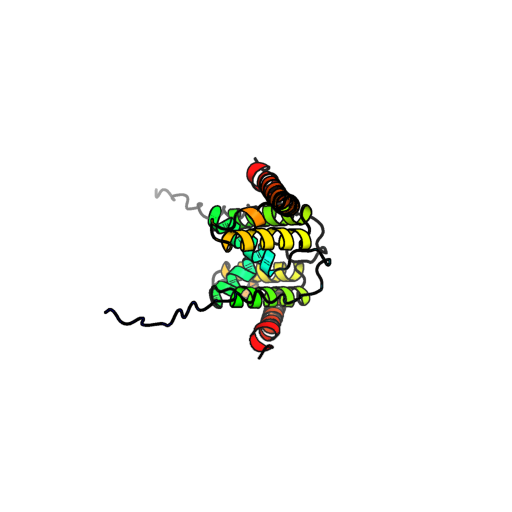 1546 C C . GLY B 1 84 ? -6.016 -27.766 -3.652 1 76.94 84 GLY B C 1
ATOM 1547 O O . GLY B 1 84 ? -6.797 -28.594 -3.158 1 76.94 84 GLY B O 1
ATOM 1548 N N . ILE B 1 85 ? -5.383 -27.953 -4.871 1 71.19 85 ILE B N 1
ATOM 1549 C CA . ILE B 1 85 ? -5.445 -29.266 -5.5 1 71.19 85 ILE B CA 1
ATOM 1550 C C . ILE B 1 85 ? -4.547 -30.234 -4.746 1 71.19 85 ILE B C 1
ATOM 1552 O O . ILE B 1 85 ? -3.391 -29.938 -4.457 1 71.19 85 ILE B O 1
ATOM 1556 N N . GLY B 1 86 ? -4.965 -30.734 -3.514 1 58.94 86 GLY B N 1
ATOM 1557 C CA . GLY B 1 86 ? -4.281 -31.781 -2.791 1 58.94 86 GLY B 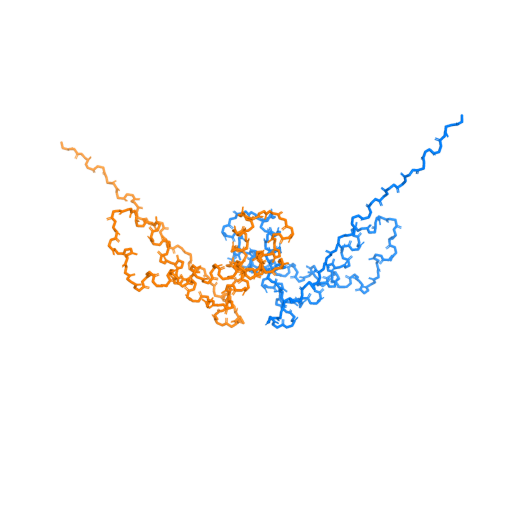CA 1
ATOM 1558 C C . GLY B 1 86 ? -3.244 -32.5 -3.633 1 58.94 86 GLY B C 1
ATOM 1559 O O . GLY B 1 86 ? -3.121 -32.25 -4.832 1 58.94 86 GLY B O 1
ATOM 1560 N N . GLN B 1 87 ? -2.201 -33.125 -3.029 1 57.59 87 GLN B N 1
ATOM 1561 C CA . GLN B 1 87 ? -1.084 -33.875 -3.576 1 57.59 87 GLN B CA 1
ATOM 1562 C C . GLN B 1 87 ? -1.553 -34.812 -4.68 1 57.59 87 GLN B C 1
ATOM 1564 O O . GLN B 1 87 ? -0.779 -35.156 -5.57 1 57.59 87 GLN B O 1
ATOM 1569 N N . ARG B 1 88 ? -2.768 -35.25 -4.695 1 56.16 88 ARG B N 1
ATOM 1570 C CA . ARG B 1 88 ? -3.113 -36.406 -5.531 1 56.16 88 ARG B CA 1
ATOM 1571 C C . ARG B 1 88 ? -3.217 -36 -6.996 1 56.16 88 ARG B C 1
ATOM 1573 O O . ARG B 1 88 ? -3.17 -36.844 -7.887 1 56.16 88 ARG B O 1
ATOM 1580 N N . THR B 1 89 ? -3.617 -34.75 -7.379 1 58.41 89 THR B N 1
ATOM 1581 C CA . THR B 1 89 ? -3.854 -34.5 -8.797 1 58.41 89 THR B CA 1
ATOM 1582 C C . THR B 1 89 ? -2.684 -33.75 -9.406 1 58.41 89 THR B C 1
ATOM 1584 O O . THR B 1 89 ? -2.77 -32.531 -9.617 1 58.41 89 THR B O 1
ATOM 1587 N N . ALA B 1 90 ? -1.586 -34.281 -9.305 1 55.84 90 ALA B N 1
ATOM 1588 C CA . ALA B 1 90 ? -0.247 -33.812 -9.641 1 55.84 90 ALA B CA 1
ATOM 1589 C C . ALA B 1 90 ? -0.166 -33.375 -11.102 1 55.84 90 ALA B C 1
ATOM 1591 O O . ALA B 1 90 ? 0.604 -32.469 -11.445 1 55.84 90 ALA B O 1
ATOM 1592 N N . ALA B 1 91 ? -0.907 -34.062 -11.906 1 54.84 91 ALA B N 1
ATOM 1593 C CA . ALA B 1 91 ? -0.723 -33.875 -13.344 1 54.84 91 ALA B CA 1
ATOM 1594 C C . ALA B 1 91 ? -1.11 -32.469 -13.758 1 54.84 91 ALA B C 1
ATOM 1596 O O . ALA B 1 91 ? -0.462 -31.859 -14.617 1 54.84 91 ALA B O 1
ATOM 1597 N N . PHE B 1 92 ? -2.283 -31.984 -13.328 1 55.38 92 PHE B N 1
ATOM 1598 C CA . PHE B 1 92 ? -2.74 -30.672 -13.781 1 55.38 92 PHE B CA 1
ATOM 1599 C C . PHE B 1 92 ? -1.866 -29.562 -13.203 1 55.38 92 PHE B C 1
ATOM 1601 O O . PHE B 1 92 ? -1.867 -28.438 -13.711 1 55.38 92 PHE B O 1
ATOM 1608 N N . LYS B 1 93 ? -1.004 -29.906 -12.297 1 57.59 93 LYS B N 1
ATOM 1609 C CA . LYS B 1 93 ? -0.185 -28.984 -11.531 1 57.59 93 LYS B CA 1
ATOM 1610 C C . LYS B 1 93 ? 1.033 -28.531 -12.328 1 57.59 93 LYS B C 1
ATOM 1612 O O . LYS B 1 93 ? 1.558 -27.438 -12.102 1 57.59 93 LYS B O 1
ATOM 1617 N N . SER B 1 94 ? 1.241 -29.453 -13.438 1 61.88 94 SER B N 1
ATOM 1618 C CA . SER B 1 94 ? 2.562 -29.203 -14.008 1 61.88 94 SER B CA 1
ATOM 1619 C C . SER B 1 94 ? 2.477 -28.938 -15.5 1 61.88 94 SER B C 1
ATOM 1621 O O . SER B 1 94 ? 3.281 -29.453 -16.281 1 61.88 94 SER B O 1
ATOM 1623 N N . THR B 1 95 ? 1.4 -28.203 -15.867 1 77.31 95 THR B N 1
ATOM 1624 C CA . THR B 1 95 ? 1.546 -27.797 -17.25 1 77.31 95 THR B CA 1
ATOM 1625 C C . THR B 1 95 ? 2.656 -26.75 -17.391 1 77.31 95 THR B C 1
ATOM 1627 O O . THR B 1 95 ? 2.793 -25.875 -16.547 1 77.31 95 THR B O 1
ATOM 1630 N N . LYS B 1 96 ? 3.553 -27.047 -18.375 1 82.38 96 LYS B N 1
ATOM 1631 C CA . LYS B 1 96 ? 4.727 -26.219 -18.625 1 82.38 96 LYS B CA 1
ATOM 1632 C C . LYS B 1 96 ? 4.359 -24.734 -18.625 1 82.38 96 LYS B C 1
ATOM 1634 O O . LYS B 1 96 ? 5.078 -23.906 -18.062 1 82.38 96 LYS B O 1
ATOM 1639 N N . MET B 1 97 ? 3.227 -24.453 -19.312 1 84.38 97 MET B N 1
ATOM 1640 C CA . MET B 1 97 ? 2.801 -23.062 -19.391 1 84.38 97 MET B CA 1
ATOM 1641 C C . MET B 1 97 ? 2.553 -22.484 -18 1 84.38 97 MET B C 1
ATOM 1643 O O . MET B 1 97 ? 2.922 -21.344 -17.719 1 84.38 97 MET B O 1
ATOM 1647 N N . PHE B 1 98 ? 1.965 -23.25 -17.156 1 88.25 98 PHE B N 1
ATOM 1648 C CA . PHE B 1 98 ? 1.692 -22.797 -15.797 1 88.25 98 PHE B CA 1
ATOM 1649 C C . PHE B 1 98 ? 2.986 -22.656 -15 1 88.25 98 PHE B C 1
ATOM 1651 O O . PHE B 1 98 ? 3.164 -21.672 -14.266 1 88.25 98 PHE B O 1
ATOM 1658 N N . ASP B 1 99 ? 3.863 -23.578 -15.242 1 92.12 99 ASP B N 1
ATOM 1659 C CA . ASP B 1 99 ? 5.148 -23.531 -14.547 1 92.12 99 ASP B CA 1
ATOM 1660 C C . ASP B 1 99 ? 5.941 -22.281 -14.93 1 92.12 99 ASP B C 1
ATOM 1662 O O . ASP B 1 99 ? 6.609 -21.688 -14.086 1 92.12 99 ASP B O 1
ATOM 1666 N N . ASP B 1 100 ? 5.828 -21.906 -16.156 1 94.88 100 ASP B N 1
ATOM 1667 C CA . ASP B 1 100 ? 6.566 -20.75 -16.641 1 94.88 100 ASP B CA 1
ATOM 1668 C C . ASP B 1 100 ? 6.062 -19.469 -15.992 1 94.88 100 ASP B C 1
ATOM 1670 O O . ASP B 1 100 ? 6.852 -18.578 -15.664 1 94.88 100 ASP B O 1
ATOM 1674 N N . LYS B 1 101 ? 4.77 -19.391 -15.906 1 95.69 101 LYS B N 1
ATOM 1675 C CA . LYS B 1 101 ? 4.188 -18.188 -15.305 1 95.69 101 LYS B CA 1
ATOM 1676 C C . LYS B 1 101 ? 4.605 -18.062 -13.844 1 95.69 101 LYS B C 1
ATOM 1678 O O . LYS B 1 101 ? 4.934 -16.953 -13.383 1 95.69 101 LYS B O 1
ATOM 1683 N N . VAL B 1 102 ? 4.598 -19.188 -13.133 1 96.44 102 VAL B N 1
ATOM 1684 C CA . VAL B 1 102 ? 5.008 -19.172 -11.734 1 96.44 102 VAL B CA 1
ATOM 1685 C C . VAL B 1 102 ? 6.504 -18.891 -11.633 1 96.44 102 VAL B C 1
ATOM 1687 O O . VAL B 1 102 ? 6.941 -18.141 -10.75 1 96.44 102 VAL B O 1
ATOM 1690 N N . ALA B 1 103 ? 7.266 -19.453 -12.555 1 97.06 103 ALA B N 1
ATOM 1691 C CA . ALA B 1 103 ? 8.703 -19.203 -12.57 1 97.06 103 ALA B CA 1
ATOM 1692 C C . ALA B 1 103 ? 9 -17.734 -12.82 1 97.06 103 ALA B C 1
ATOM 1694 O O . ALA B 1 103 ? 9.93 -17.172 -12.227 1 97.06 103 ALA B O 1
ATOM 1695 N N . GLU B 1 104 ? 8.25 -17.094 -13.672 1 97.44 104 GLU B N 1
ATOM 1696 C CA . GLU B 1 104 ? 8.414 -15.672 -13.938 1 97.44 104 GLU B CA 1
ATOM 1697 C C . GLU B 1 104 ? 8.164 -14.836 -12.68 1 97.44 104 GLU B C 1
ATOM 1699 O O . GLU B 1 104 ? 8.922 -13.914 -12.383 1 97.44 104 GLU B O 1
ATOM 1704 N N . LEU B 1 105 ? 7.133 -15.148 -11.938 1 98.06 105 LEU B N 1
ATOM 1705 C CA . LEU B 1 105 ? 6.832 -14.469 -10.688 1 98.06 105 LEU B CA 1
ATOM 1706 C C . LEU B 1 105 ? 7.973 -14.641 -9.688 1 98.06 105 LEU B C 1
ATOM 1708 O O . LEU B 1 105 ? 8.422 -13.664 -9.078 1 98.06 105 LEU B O 1
ATOM 1712 N N . ARG B 1 106 ? 8.484 -15.859 -9.547 1 98.19 106 ARG B N 1
ATOM 1713 C CA . ARG B 1 106 ? 9.547 -16.141 -8.586 1 98.19 106 ARG B CA 1
ATOM 1714 C C . ARG B 1 106 ? 10.828 -15.414 -8.953 1 98.19 106 ARG B C 1
ATOM 1716 O O . ARG B 1 106 ? 11.523 -14.891 -8.078 1 98.19 106 ARG B O 1
ATOM 1723 N N . ARG B 1 107 ? 11.109 -15.383 -10.258 1 98.38 107 ARG B N 1
ATOM 1724 C CA . ARG B 1 107 ? 12.297 -14.664 -10.727 1 98.38 107 ARG B CA 1
ATOM 1725 C C . ARG B 1 107 ? 12.172 -13.164 -10.461 1 98.38 107 ARG B C 1
ATOM 1727 O O . ARG B 1 107 ? 13.109 -12.531 -9.984 1 98.38 107 ARG B O 1
ATOM 1734 N N . ALA B 1 108 ? 10.984 -12.625 -10.789 1 98.5 108 ALA B N 1
ATOM 1735 C CA . ALA B 1 108 ? 10.742 -11.203 -10.547 1 98.5 108 ALA B CA 1
ATOM 1736 C C . ALA B 1 108 ? 10.859 -10.875 -9.062 1 98.5 108 ALA B C 1
ATOM 1738 O O . ALA B 1 108 ? 11.422 -9.836 -8.688 1 98.5 108 ALA B O 1
ATOM 1739 N N . GLN B 1 109 ? 10.328 -11.734 -8.164 1 97.81 109 GLN B N 1
ATOM 1740 C CA . GLN B 1 109 ? 10.398 -11.539 -6.719 1 97.81 109 GLN B CA 1
ATOM 1741 C C . GLN B 1 109 ? 11.836 -11.594 -6.227 1 97.81 109 GLN B C 1
ATOM 1743 O O . GLN B 1 109 ? 12.25 -10.773 -5.395 1 97.81 109 GLN B O 1
ATOM 1748 N N . ALA B 1 110 ? 12.602 -12.508 -6.715 1 97.19 110 ALA B N 1
ATOM 1749 C CA . ALA B 1 110 ? 14.008 -12.633 -6.34 1 97.19 110 ALA B CA 1
ATOM 1750 C C . ALA B 1 110 ? 14.797 -11.391 -6.754 1 97.19 110 ALA B C 1
ATOM 1752 O O . ALA B 1 110 ? 15.594 -10.859 -5.973 1 97.19 110 ALA B O 1
ATOM 1753 N N . GLU B 1 111 ? 14.594 -10.977 -7.957 1 97.62 111 GLU B N 1
ATOM 1754 C CA . GLU B 1 111 ? 15.273 -9.781 -8.453 1 97.62 111 GLU B CA 1
ATOM 1755 C C . GLU B 1 111 ? 14.914 -8.562 -7.613 1 97.62 111 GLU B C 1
ATOM 1757 O O . GLU B 1 111 ? 15.789 -7.766 -7.262 1 97.62 111 GLU B O 1
ATOM 1762 N N . ALA B 1 112 ? 13.625 -8.383 -7.32 1 97.94 112 ALA B N 1
ATOM 1763 C CA . ALA B 1 112 ? 13.172 -7.258 -6.504 1 97.94 112 ALA B CA 1
ATOM 1764 C C . ALA B 1 112 ? 13.836 -7.273 -5.133 1 97.94 112 ALA B C 1
ATOM 1766 O O . ALA B 1 112 ? 14.258 -6.227 -4.633 1 97.94 112 ALA B O 1
ATOM 1767 N N . GLU B 1 113 ? 13.906 -8.414 -4.52 1 95.38 113 GLU B N 1
ATOM 1768 C CA . GLU B 1 113 ? 14.539 -8.547 -3.211 1 95.38 113 GLU B CA 1
ATOM 1769 C C . GLU B 1 113 ? 16.016 -8.164 -3.275 1 95.38 113 GLU B C 1
ATOM 1771 O O . GLU B 1 113 ? 16.531 -7.488 -2.383 1 95.38 113 GLU B O 1
ATOM 1776 N N . ILE B 1 114 ? 16.672 -8.594 -4.262 1 95.81 114 ILE B N 1
ATOM 1777 C CA . ILE B 1 114 ? 18.094 -8.305 -4.43 1 95.81 114 ILE B CA 1
ATOM 1778 C C . ILE B 1 114 ? 18.297 -6.797 -4.566 1 95.81 114 ILE B C 1
ATOM 1780 O O . ILE B 1 114 ? 19.203 -6.223 -3.941 1 95.81 114 ILE B O 1
ATOM 1784 N N . ARG B 1 115 ? 17.484 -6.098 -5.262 1 96.5 115 ARG B N 1
ATOM 1785 C CA . ARG B 1 115 ? 17.609 -4.668 -5.531 1 96.5 115 ARG B CA 1
ATOM 1786 C C . ARG B 1 115 ? 17.375 -3.854 -4.262 1 96.5 115 ARG B C 1
ATOM 1788 O O . ARG B 1 115 ? 18 -2.809 -4.07 1 96.5 115 ARG B O 1
ATOM 1795 N N . CYS B 1 116 ? 16.547 -4.363 -3.381 1 97.12 116 CYS B N 1
ATOM 1796 C CA . CYS B 1 116 ? 16.078 -3.49 -2.316 1 97.12 116 CYS B CA 1
ATOM 1797 C C . CYS B 1 116 ? 16.641 -3.914 -0.967 1 97.12 116 CYS B C 1
ATOM 1799 O O . CYS B 1 116 ? 16.656 -3.127 -0.018 1 97.12 116 CYS B O 1
ATOM 1801 N N . TYR B 1 117 ? 17.078 -5.039 -0.77 1 93 117 TYR B N 1
ATOM 1802 C CA . TYR B 1 117 ? 17.625 -5.492 0.506 1 93 117 TYR B CA 1
ATOM 1803 C C . TYR B 1 117 ? 19.125 -5.652 0.432 1 93 117 TYR B C 1
ATOM 1805 O O . TYR B 1 117 ? 19.812 -5.609 1.456 1 93 117 TYR B O 1
ATOM 1813 N N . ARG B 1 118 ? 19.531 -6.008 -0.575 1 76.75 118 ARG B N 1
ATOM 1814 C CA . ARG B 1 118 ? 20.953 -6.262 -0.696 1 76.75 118 ARG B CA 1
ATOM 1815 C C . ARG B 1 118 ? 21.656 -5.098 -1.382 1 76.75 118 ARG B C 1
ATOM 1817 O O . ARG B 1 118 ? 22.891 -4.984 -1.321 1 76.75 118 ARG B O 1
ATOM 1824 N N . GLY B 1 119 ? 21.031 -4.371 -2.209 1 56.16 119 GLY B N 1
ATOM 1825 C CA . GLY B 1 119 ? 21.734 -3.338 -2.959 1 56.16 119 GLY B CA 1
ATOM 1826 C C . GLY B 1 119 ? 22.281 -2.236 -2.078 1 56.16 119 GLY B C 1
ATOM 1827 O O . GLY B 1 119 ? 23.141 -1.461 -2.514 1 56.16 119 GLY B O 1
ATOM 1828 N N . ALA B 1 120 ? 21.609 -1.704 -1.061 1 46.38 120 ALA B N 1
ATOM 1829 C CA . ALA B 1 120 ? 22.203 -0.614 -0.299 1 46.38 120 ALA B CA 1
ATOM 1830 C C . ALA B 1 120 ? 23.438 -1.098 0.47 1 46.38 120 ALA B C 1
ATOM 1832 O O . ALA B 1 120 ? 24.047 -0.334 1.224 1 46.38 120 ALA B O 1
ATOM 1833 N N . SER B 1 121 ? 23.672 -2.312 0.476 1 34.97 121 SER B N 1
ATOM 1834 C CA . SER B 1 121 ? 24.984 -2.492 1.091 1 34.97 121 SER B CA 1
ATOM 1835 C C . SER B 1 121 ? 26.094 -2.016 0.165 1 34.97 121 SER B C 1
ATOM 1837 O O . SER B 1 121 ? 26.016 -2.17 -1.055 1 34.97 121 SER B O 1
#

pLDDT: mean 77.72, std 25.79, range [29.42, 98.69]

Foldseek 3Di:
DDDCPDDPPVPPPPPCPPPDDDDDPDSFADDPVRLVVQLVVQCVVVHDDPLSSQLSNQLSVQLCVQDTNVLVVLLVVLVVVVVPPPPPPVVVNDDVVNVVSVVSSVVSSVVSNCVRPVVVD/DDPPDPPPPPDPDPDDDPDDDDDDDPPFADDPVRLVVQLVVQCVVVHDDPLSSQLSNQLSVQLCVQDTNVLVVLLVVLVVVVVPPPPPPCPVNDDVVNVVSVVSSVVSSVVSNCVRPVVVD

Secondary structure (DSSP, 8-state):
-----------------------SS-TTSPPHHHHHHHHHHHHHHH-SSHHHHHHHHHHHHHHHHHS-HHHHHHHHHHHHHHHHS-TT--TGGG-HHHHHHHHHHHHHHHHHHIIIIITT-/----------S-TT----------S-TTSPPHHHHHHHHHHHHHHH-SSHHHHHHHHHHHHHHHHHS-HHHHHHHHHHHHHHHHS-TT--TGGG-HHHHHHHHHHHHHHHHHHIIIIITT-

Sequence (242 aa):
MTRRIPEALAATLLAAAMLAAPARADDNDYPTDVRADYVFGCMAANGQTREALEKCSCSLDALASILPYDRYVQASTILSMRQGIGQRTAAFKSTKMFDDKVAELRRAQAEAEIRCYRGASMTRRIPEALAATLLAAAMLAAPARADDNDYPTDVRADYVFGCMAANGQTREALEKCSCSLDALASILPYDRYVQASTILSMRQGIGQRTAAFKSTKMFDDKVAELRRAQAEAEIRCYRGAS

Radius of gyration: 23.95 Å; Cα contacts (8 Å, |Δi|>4): 161; chains: 2; bounding box: 58×81×70 Å

Solvent-accessible surface area (backbone atoms only — not comparable to full-atom values): 14180 Å² total; per-residue (Å²): 137,85,78,77,80,76,86,78,77,75,77,76,80,76,79,77,76,77,80,78,79,83,74,88,53,63,91,48,49,73,52,60,45,57,52,32,49,51,32,51,53,44,18,72,75,65,39,95,43,73,67,29,43,50,36,28,27,45,22,48,52,45,25,53,73,70,44,45,33,66,58,49,51,52,24,50,49,53,52,52,50,49,71,65,50,54,85,82,62,55,70,81,65,59,40,65,70,58,45,49,43,39,47,50,52,53,51,35,49,51,52,13,43,46,61,40,69,54,50,83,103,138,82,79,80,75,84,75,80,74,76,77,74,85,75,74,76,80,73,77,84,83,79,89,86,53,66,92,48,50,74,50,60,45,56,52,32,49,52,33,51,53,44,18,73,75,65,38,94,45,73,67,30,43,49,36,28,28,44,22,50,54,44,26,53,72,70,44,44,34,66,60,48,50,53,23,49,49,52,52,53,48,49,71,66,49,53,84,84,60,54,72,81,64,59,41,63,72,57,46,49,42,40,48,49,50,51,50,37,49,51,52,14,44,45,60,40,68,54,50,83,104